Protein AF-A0A7T4JUL9-F1 (afdb_monomer)

Foldseek 3Di:
DDDDDDDDDDDDDDDDDDDDDPDDDDDPDDPPVPPPPPPPQQDWDWDDDPNDIDIDGGDQQAAEAEDQPDVLVVCVVVVNLVSHQAYEADNDCVNQVVPVVSVVSNVPRHYQYHDADPVRHTDDDPQCSPPNNPSVVVVDDDPRVVVCQVVPDPDPVSVQVVCVVVVDPPRDDDDDVVVLVVCVVVHDDPVPRD

Solvent-accessible surface area (backbone atoms only — not comparable to full-atom values): 12894 Å² total; per-residue (Å²): 132,90,84,89,86,84,89,82,87,81,91,84,84,86,78,83,81,78,82,82,79,82,73,85,78,85,78,89,82,75,88,70,76,76,60,75,75,73,74,63,65,73,63,48,52,72,48,78,57,96,91,38,82,45,75,40,86,27,67,80,74,75,37,72,44,65,69,76,74,75,54,61,66,52,33,50,76,70,68,51,51,82,46,41,54,31,32,38,48,70,74,61,67,78,86,28,71,93,36,62,70,58,43,56,55,57,67,70,33,50,68,68,39,65,48,52,48,101,87,64,51,72,55,78,58,72,54,43,72,74,58,34,86,57,25,74,67,65,74,48,61,70,70,62,44,71,75,35,64,70,82,73,46,88,45,72,66,50,45,44,50,53,43,44,74,75,66,50,74,92,74,77,88,79,90,57,69,71,56,48,52,48,37,72,72,72,57,58,62,92,94,54,80,124

pLDDT: mean 77.8, std 17.38, range [36.03, 97.25]

Structure (mmCIF, N/CA/C/O backbone):
data_AF-A0A7T4JUL9-F1
#
_entry.id   AF-A0A7T4JUL9-F1
#
loop_
_atom_site.group_PDB
_atom_site.id
_atom_site.type_symbol
_atom_site.label_atom_id
_atom_site.label_alt_id
_atom_site.label_comp_id
_atom_site.label_asym_id
_atom_site.label_entity_id
_atom_site.label_seq_id
_atom_site.pdbx_PDB_ins_code
_atom_site.Cartn_x
_atom_site.Cartn_y
_atom_site.Cartn_z
_atom_site.occupancy
_atom_site.B_iso_or_equiv
_atom_site.auth_seq_id
_atom_site.auth_comp_id
_atom_site.auth_asym_id
_atom_site.auth_atom_id
_atom_site.pdbx_PDB_model_num
ATOM 1 N N . MET A 1 1 ? -35.348 68.253 91.201 1.00 38.12 1 MET A N 1
ATOM 2 C CA . MET A 1 1 ? -35.828 69.421 90.426 1.00 38.12 1 MET A CA 1
ATOM 3 C C . MET A 1 1 ? -35.661 69.112 88.939 1.00 38.12 1 MET A C 1
ATOM 5 O O . MET A 1 1 ? -34.571 68.694 88.606 1.00 38.12 1 MET A O 1
ATOM 9 N N . LYS A 1 2 ? -36.728 69.275 88.124 1.00 36.03 2 LYS A N 1
ATOM 10 C CA . LYS A 1 2 ? -36.783 69.694 86.688 1.00 36.03 2 LYS A CA 1
ATOM 11 C C . LYS A 1 2 ? -35.671 69.153 85.742 1.00 36.03 2 LYS A C 1
ATOM 13 O O . LYS A 1 2 ? -34.515 69.415 86.001 1.00 36.03 2 LYS A O 1
ATOM 18 N N . LYS A 1 3 ? -35.879 68.540 84.568 1.00 41.97 3 LYS A N 1
ATOM 19 C CA . LYS A 1 3 ? -36.971 68.486 83.575 1.00 41.97 3 LYS A CA 1
ATOM 20 C C . LYS A 1 3 ? -36.628 67.397 82.521 1.00 41.97 3 LYS A C 1
ATOM 22 O O . LYS A 1 3 ? -35.473 67.032 82.355 1.00 41.97 3 LYS A O 1
ATOM 27 N N . VAL A 1 4 ? -37.673 66.955 81.822 1.00 53.12 4 VAL A N 1
ATOM 28 C CA . VAL A 1 4 ? -37.793 66.060 80.645 1.00 53.12 4 VAL A CA 1
ATOM 29 C C . VAL A 1 4 ? -37.039 66.565 79.395 1.00 53.12 4 VAL A C 1
ATOM 31 O O . VAL A 1 4 ? -36.935 67.776 79.274 1.00 53.12 4 VAL A O 1
ATOM 34 N N . PHE A 1 5 ? -36.599 65.672 78.480 1.00 49.19 5 PHE A N 1
ATOM 35 C CA . PHE A 1 5 ? -36.618 65.745 76.980 1.00 49.19 5 PHE A CA 1
ATOM 36 C C . PHE A 1 5 ? -35.822 64.533 76.411 1.00 49.19 5 PHE A C 1
ATOM 38 O O . PHE A 1 5 ? -34.627 64.430 76.637 1.00 49.19 5 PHE A O 1
ATOM 45 N N . SER A 1 6 ? -36.441 63.428 75.972 1.00 42.09 6 SER A N 1
ATOM 46 C CA . SER A 1 6 ? -37.052 63.094 74.662 1.00 42.09 6 SER A CA 1
ATOM 47 C C . SER A 1 6 ? -36.097 62.883 73.463 1.00 42.09 6 SER A C 1
ATOM 49 O O . S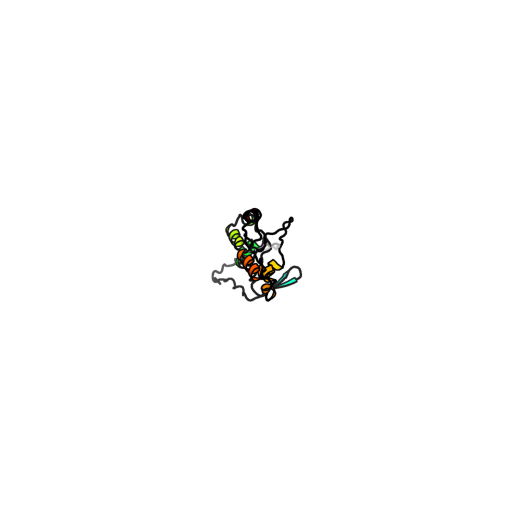ER A 1 6 ? -35.651 63.841 72.848 1.00 42.09 6 SER A O 1
ATOM 51 N N . ARG A 1 7 ? -35.936 61.593 73.108 1.00 48.53 7 ARG A N 1
ATOM 52 C CA . ARG A 1 7 ? -36.011 60.920 71.781 1.00 48.53 7 ARG A CA 1
ATOM 53 C C . ARG A 1 7 ? -35.298 61.543 70.558 1.00 48.53 7 ARG A C 1
ATOM 55 O O . ARG A 1 7 ? -35.790 62.525 70.013 1.00 48.53 7 ARG A O 1
ATOM 62 N N . SER A 1 8 ? -34.353 60.800 69.963 1.00 43.25 8 SER A N 1
ATOM 63 C CA . SER A 1 8 ? -34.520 60.033 68.693 1.00 43.25 8 SER A CA 1
ATOM 64 C C . SER A 1 8 ? -33.209 59.861 67.905 1.00 43.25 8 SER A C 1
ATOM 66 O O . SER A 1 8 ? -32.504 60.842 67.723 1.00 43.25 8 SER A O 1
ATOM 68 N N . LEU A 1 9 ? -33.031 58.650 67.337 1.00 47.41 9 LEU A N 1
ATOM 69 C CA . LEU A 1 9 ? -32.270 58.283 66.115 1.00 47.41 9 LEU A CA 1
ATOM 70 C C . LEU A 1 9 ? -30.739 58.544 66.099 1.00 47.41 9 LEU A C 1
ATOM 72 O O . LEU A 1 9 ? -30.274 59.555 66.585 1.00 47.41 9 LEU A O 1
ATOM 76 N N . ALA A 1 10 ? -29.862 57.722 65.515 1.00 45.25 10 ALA A N 1
ATOM 77 C CA . ALA A 1 10 ? -29.998 56.544 64.665 1.00 45.25 10 ALA A CA 1
ATOM 78 C C . ALA A 1 10 ? -28.693 55.710 64.681 1.00 45.25 10 ALA A C 1
ATOM 80 O O . ALA A 1 10 ? -27.619 56.206 65.006 1.00 45.25 10 ALA A O 1
ATOM 81 N N . LEU A 1 11 ? -28.862 54.444 64.291 1.00 47.00 11 LEU A N 1
ATOM 82 C CA . LEU A 1 11 ? -27.909 53.384 63.934 1.00 47.00 11 LEU A CA 1
ATOM 83 C C . LEU A 1 11 ? -26.628 53.808 63.184 1.00 47.00 11 LEU A C 1
ATOM 85 O O . LEU A 1 11 ? -26.710 54.563 62.222 1.00 47.00 11 LEU A O 1
ATOM 89 N N . ALA A 1 12 ? -25.512 53.128 63.486 1.00 49.56 12 ALA A N 1
ATOM 90 C CA . ALA A 1 12 ? -24.852 52.172 62.572 1.00 49.56 12 ALA A CA 1
ATOM 91 C C . ALA A 1 12 ? -23.633 51.524 63.268 1.00 49.56 12 ALA A C 1
ATOM 93 O O . ALA A 1 12 ? -22.601 52.162 63.454 1.00 49.56 12 ALA A O 1
ATOM 94 N N . ILE A 1 13 ? -23.757 50.252 63.669 1.00 56.88 13 ILE A N 1
ATOM 95 C CA . ILE A 1 13 ? -22.641 49.437 64.176 1.00 56.88 13 ILE A CA 1
ATOM 96 C C . ILE A 1 13 ? -21.951 48.770 62.985 1.00 56.88 13 ILE A C 1
ATOM 98 O O . ILE A 1 13 ? -22.581 48.108 62.163 1.00 56.88 13 ILE A O 1
ATOM 102 N N . MET A 1 14 ? -20.643 48.980 62.921 1.00 51.09 14 MET A N 1
ATOM 103 C CA . MET A 1 14 ? -19.697 48.475 61.936 1.00 51.09 14 MET A CA 1
ATOM 104 C C . MET A 1 14 ? -19.575 46.947 62.058 1.00 51.09 14 MET A C 1
ATOM 106 O O . MET A 1 14 ? -19.045 46.445 63.048 1.00 51.09 14 MET A O 1
ATOM 110 N N . ALA A 1 15 ? -20.074 46.199 61.072 1.00 53.22 15 ALA A N 1
ATOM 111 C CA . ALA A 1 15 ? -19.868 44.755 60.977 1.00 53.22 15 ALA A CA 1
ATOM 112 C C . ALA A 1 15 ? -18.714 44.470 60.005 1.00 53.22 15 ALA A C 1
ATOM 114 O O . ALA A 1 15 ? -18.852 44.613 58.791 1.00 53.22 15 ALA A O 1
ATOM 115 N N . ALA A 1 16 ? -17.565 44.085 60.561 1.00 53.75 16 ALA A N 1
ATOM 116 C CA . ALA A 1 16 ? -16.434 43.551 59.817 1.00 53.75 16 ALA A CA 1
ATOM 117 C C . ALA A 1 16 ? -16.794 42.157 59.277 1.00 53.75 16 ALA A C 1
ATOM 119 O O . ALA A 1 16 ? -16.873 41.182 60.027 1.00 53.75 16 ALA A O 1
ATOM 120 N N . VAL A 1 17 ? -17.035 42.068 57.969 1.00 58.41 17 VAL A N 1
ATOM 121 C CA . VAL A 1 17 ? -17.226 40.796 57.266 1.00 58.41 17 VAL A CA 1
ATOM 122 C C . VAL A 1 17 ? -15.845 40.184 57.037 1.00 58.41 17 VAL A C 1
ATOM 124 O O . VAL A 1 17 ? -15.075 40.648 56.200 1.00 58.41 17 VAL A O 1
ATOM 127 N N . ASN A 1 18 ? -15.520 39.160 57.826 1.00 59.03 18 ASN A N 1
ATOM 128 C CA . ASN A 1 18 ? -14.341 38.328 57.621 1.00 59.03 18 ASN A CA 1
ATOM 129 C C . ASN A 1 18 ? -14.584 37.411 56.415 1.00 59.03 18 ASN A C 1
ATOM 131 O O . ASN A 1 18 ? -15.477 36.561 56.424 1.00 59.03 18 ASN A O 1
ATOM 135 N N . MET A 1 19 ? -13.780 37.618 55.375 1.00 58.78 19 MET A N 1
ATOM 136 C CA . MET A 1 19 ? -13.709 36.796 54.174 1.00 58.78 19 MET A CA 1
ATOM 137 C C . MET A 1 19 ? -13.141 35.420 54.557 1.00 58.78 19 MET A C 1
ATOM 139 O O . MET A 1 19 ? -11.961 35.304 54.883 1.00 58.78 19 MET A O 1
ATOM 143 N N . ASN A 1 20 ? -13.974 34.378 54.557 1.00 56.78 20 ASN A N 1
ATOM 144 C CA . ASN A 1 20 ? -13.501 33.008 54.744 1.00 56.78 20 ASN A CA 1
ATOM 145 C C . ASN A 1 20 ? -12.886 32.514 53.432 1.00 56.78 20 ASN A C 1
ATOM 147 O O . ASN A 1 20 ? -13.581 32.235 52.457 1.00 56.78 20 ASN A O 1
ATOM 151 N N . LEU A 1 21 ? -11.559 32.445 53.431 1.00 48.41 21 LEU A N 1
ATOM 152 C CA . LEU A 1 21 ? -10.734 31.855 52.392 1.00 48.41 21 LEU A CA 1
ATOM 153 C C . LEU A 1 21 ? -10.774 30.325 52.558 1.00 48.41 21 LEU A C 1
ATOM 155 O O . LEU A 1 21 ? -10.023 29.765 53.352 1.00 48.41 21 LEU A O 1
ATOM 159 N N . ALA A 1 22 ? -11.667 29.638 51.843 1.00 63.88 22 ALA A N 1
ATOM 160 C CA . ALA A 1 22 ? -11.609 28.182 51.728 1.00 63.88 22 ALA A CA 1
ATOM 161 C C . ALA A 1 22 ? -10.484 27.813 50.746 1.00 63.88 22 ALA A C 1
ATOM 163 O O . ALA A 1 22 ? -10.686 27.749 49.535 1.00 63.88 22 ALA A O 1
ATOM 164 N N . GLY A 1 23 ? -9.274 27.637 51.280 1.00 46.78 23 GLY A N 1
ATOM 165 C CA . GLY A 1 23 ? -8.160 27.014 50.574 1.00 46.78 23 GLY A CA 1
ATOM 166 C C . GLY A 1 23 ? -8.429 25.522 50.392 1.00 46.78 23 GLY A C 1
ATOM 167 O O . GLY A 1 23 ? -8.711 24.819 51.360 1.00 46.78 23 GLY A O 1
ATOM 168 N N . CYS A 1 24 ? -8.353 25.037 49.153 1.00 57.75 24 CYS A N 1
ATOM 169 C CA . CYS A 1 24 ? -8.317 23.605 48.891 1.00 57.75 24 CYS A CA 1
ATOM 170 C C . CYS A 1 24 ? -6.926 23.097 49.294 1.00 57.75 24 CYS A C 1
ATOM 172 O O . CYS A 1 24 ? -5.911 23.535 48.753 1.00 57.75 24 CYS A O 1
ATOM 174 N N . SER A 1 25 ? -6.913 22.250 50.320 1.00 54.50 25 SER A N 1
ATOM 175 C CA . SER A 1 25 ? -5.741 21.578 50.868 1.00 54.50 25 SER A CA 1
ATOM 176 C C . SER A 1 25 ? -5.200 20.569 49.859 1.00 54.50 25 SER A C 1
ATOM 178 O O . SER A 1 25 ? -5.937 19.710 49.377 1.00 54.50 25 SER A O 1
ATOM 180 N N . SER A 1 26 ? -3.908 20.663 49.558 1.00 51.88 26 SER A N 1
ATOM 181 C CA . SER A 1 26 ? -3.170 19.615 48.862 1.00 51.88 26 SER A CA 1
ATOM 182 C C . SER A 1 26 ? -2.901 18.472 49.840 1.00 51.88 26 SER A C 1
ATOM 184 O O . SER A 1 26 ? -1.950 18.534 50.619 1.00 51.88 26 SER A O 1
ATOM 186 N N . ASP A 1 27 ? -3.728 17.428 49.802 1.00 44.91 27 ASP A N 1
ATOM 187 C CA . ASP A 1 27 ? -3.444 16.169 50.492 1.00 44.91 27 ASP A CA 1
ATOM 188 C C . ASP A 1 27 ? -2.469 15.320 49.666 1.00 44.91 27 ASP A C 1
ATOM 190 O O . ASP A 1 27 ? -2.821 14.580 48.746 1.00 44.91 27 ASP A O 1
ATOM 194 N N . THR A 1 28 ? -1.192 15.441 50.010 1.00 52.09 28 THR A N 1
ATOM 195 C CA . THR A 1 28 ? -0.138 14.495 49.638 1.00 52.09 28 THR A CA 1
ATOM 196 C C . THR A 1 28 ? -0.268 13.234 50.493 1.00 52.09 28 THR A C 1
ATOM 198 O O . THR A 1 28 ? 0.353 13.153 51.547 1.00 52.09 28 THR A O 1
ATOM 201 N N . THR A 1 29 ? -1.072 12.253 50.064 1.00 47.19 29 THR A N 1
ATOM 202 C CA . THR A 1 29 ? -0.833 10.799 50.263 1.00 47.19 29 THR A CA 1
ATOM 203 C C . THR A 1 29 ? -1.929 9.950 49.608 1.00 47.19 29 THR A C 1
ATOM 205 O O . THR A 1 29 ? -2.839 9.441 50.247 1.00 47.19 29 THR A O 1
ATOM 208 N N . ASN A 1 30 ? -1.819 9.770 48.295 1.00 41.12 30 ASN A N 1
ATOM 209 C CA . ASN A 1 30 ? -1.915 8.453 47.669 1.00 41.12 30 ASN A CA 1
ATOM 210 C C . ASN A 1 30 ? -1.518 8.618 46.206 1.00 41.12 30 ASN A C 1
ATOM 212 O O . ASN A 1 30 ? -2.329 8.970 45.353 1.00 41.12 30 ASN A O 1
ATOM 216 N N . SER A 1 31 ? -0.250 8.326 45.919 1.00 47.09 31 SER A N 1
ATOM 217 C CA . SER A 1 31 ? 0.154 7.875 44.593 1.00 47.09 31 SER A CA 1
ATOM 218 C C . SER A 1 31 ? -0.513 6.523 44.346 1.00 47.09 31 SER A C 1
ATOM 220 O O . SER A 1 31 ? 0.121 5.474 44.412 1.00 47.09 31 SER A O 1
ATOM 222 N N . ALA A 1 32 ? -1.817 6.544 44.070 1.00 41.16 32 ALA A N 1
ATOM 223 C CA . ALA A 1 32 ? -2.368 5.589 43.142 1.00 41.16 32 ALA A CA 1
ATOM 224 C C . ALA A 1 32 ? -1.696 5.941 41.821 1.00 41.16 32 ALA A C 1
ATOM 226 O O . ALA A 1 32 ? -2.050 6.914 41.158 1.00 41.16 32 ALA A O 1
ATOM 227 N N . THR A 1 33 ? -0.648 5.192 41.489 1.00 36.12 33 THR A N 1
ATOM 228 C CA . THR A 1 33 ? -0.251 4.996 40.107 1.00 36.12 33 THR A CA 1
ATOM 229 C C . THR A 1 33 ? -1.528 4.598 39.383 1.00 36.12 33 THR A C 1
ATOM 231 O O . THR A 1 33 ? -1.932 3.438 39.406 1.00 36.12 33 THR A O 1
ATOM 234 N N . SER A 1 34 ? -2.206 5.574 38.782 1.00 42.41 34 SER A N 1
ATOM 235 C CA . SER A 1 34 ? -3.085 5.331 37.658 1.00 42.41 34 SER A CA 1
ATOM 236 C C . SER A 1 34 ? -2.155 4.827 36.568 1.00 42.41 34 SER A C 1
ATOM 238 O O . SER A 1 34 ? -1.697 5.572 35.707 1.00 42.41 34 SER A O 1
ATOM 240 N N . SER A 1 35 ? -1.805 3.542 36.672 1.00 47.22 35 SER A N 1
ATOM 241 C CA . SER A 1 35 ? -1.474 2.755 35.504 1.00 47.22 35 SER A CA 1
ATOM 242 C C . SER A 1 35 ? -2.560 3.104 34.497 1.00 47.22 35 SER A C 1
ATOM 244 O O . SER A 1 35 ? -3.735 3.117 34.894 1.00 47.22 35 SER A O 1
ATOM 246 N N . PRO A 1 36 ? -2.221 3.418 33.237 1.00 43.72 36 PRO A N 1
ATOM 247 C CA . PRO A 1 36 ? -3.234 3.391 32.202 1.00 43.72 36 PRO A CA 1
ATOM 248 C C . PRO A 1 36 ? -3.957 2.061 32.404 1.00 43.72 36 PRO A C 1
ATOM 250 O O . PRO A 1 36 ? -3.294 1.019 32.495 1.00 43.72 36 PRO A O 1
ATOM 253 N N . ALA A 1 37 ? -5.271 2.104 32.640 1.00 43.56 37 ALA A N 1
ATOM 254 C CA . ALA A 1 37 ? -6.060 0.889 32.609 1.00 43.56 37 ALA A CA 1
ATOM 255 C C . ALA A 1 37 ? -5.708 0.264 31.264 1.00 43.56 37 ALA A C 1
ATOM 257 O O . ALA A 1 37 ? -5.865 0.929 30.237 1.00 43.56 37 ALA A O 1
ATOM 258 N N . ALA A 1 38 ? -5.087 -0.918 31.292 1.00 45.56 38 ALA A N 1
ATOM 259 C CA . ALA A 1 38 ? -4.770 -1.635 30.075 1.00 45.56 38 ALA A CA 1
ATOM 260 C C . ALA A 1 38 ? -6.081 -1.685 29.299 1.00 45.56 38 ALA A C 1
ATOM 262 O O . ALA A 1 38 ? -7.065 -2.219 29.814 1.00 45.56 38 ALA A O 1
ATOM 263 N N . ALA A 1 39 ? -6.123 -1.004 28.151 1.00 52.44 39 ALA A N 1
ATOM 264 C CA . ALA A 1 39 ? -7.263 -1.090 27.267 1.00 52.44 39 ALA A CA 1
ATOM 265 C C . ALA A 1 39 ? -7.454 -2.583 27.030 1.00 52.44 39 ALA A C 1
ATOM 267 O O . ALA A 1 39 ? -6.535 -3.254 26.555 1.00 52.44 39 ALA A O 1
ATOM 268 N N . ASP A 1 40 ? -8.578 -3.107 27.503 1.00 51.78 40 ASP A N 1
ATOM 269 C CA . ASP A 1 40 ? -8.895 -4.507 27.338 1.00 51.78 40 ASP A CA 1
ATOM 270 C C . ASP A 1 40 ? -8.952 -4.755 25.833 1.00 51.78 40 ASP A C 1
ATOM 272 O O . ASP A 1 40 ? -9.842 -4.262 25.135 1.00 51.78 40 ASP A O 1
ATOM 276 N N . SER A 1 41 ? -7.942 -5.453 25.319 1.00 55.12 41 SER A N 1
ATOM 277 C CA . SER A 1 41 ? -7.754 -5.695 23.890 1.00 55.12 41 SER A CA 1
ATOM 278 C C . SER A 1 41 ? -8.857 -6.576 23.293 1.00 55.12 41 SER A C 1
ATOM 280 O O . SER A 1 41 ? -8.857 -6.827 22.087 1.00 55.12 41 SER A O 1
ATOM 282 N N . SER A 1 42 ? -9.797 -7.029 24.129 1.00 57.66 42 SER A N 1
ATOM 283 C CA . SER A 1 42 ? -10.927 -7.880 23.775 1.00 57.66 42 SER A CA 1
ATOM 284 C C . SER A 1 42 ? -12.266 -7.147 23.634 1.00 57.66 42 SER A C 1
ATOM 286 O O . SER A 1 42 ? -13.210 -7.723 23.090 1.00 57.66 42 SER A O 1
ATOM 288 N N . HIS A 1 43 ? -12.379 -5.885 24.060 1.00 70.00 43 HIS A N 1
ATOM 289 C CA . HIS A 1 43 ? -13.643 -5.158 23.959 1.00 70.00 43 HIS A CA 1
ATOM 290 C C . HIS A 1 43 ? -13.779 -4.473 22.597 1.00 70.00 43 HIS A C 1
ATOM 292 O O . HIS A 1 43 ? -13.215 -3.408 22.349 1.00 70.00 43 HIS A O 1
ATOM 298 N N . GLY A 1 44 ? -14.553 -5.100 21.707 1.00 84.31 44 GLY A N 1
ATOM 299 C CA . GLY A 1 44 ? -15.024 -4.447 20.492 1.00 84.31 44 GLY A CA 1
ATOM 300 C C . GLY A 1 44 ? -15.821 -3.178 20.790 1.00 84.31 44 GLY A C 1
ATOM 301 O O . GLY A 1 44 ? -16.397 -3.021 21.869 1.00 84.31 44 GLY A O 1
ATOM 302 N N . PHE A 1 45 ? -15.843 -2.257 19.832 1.00 92.00 45 PHE A N 1
ATOM 303 C CA . PHE A 1 45 ? -16.552 -0.988 19.956 1.00 92.00 45 PHE A CA 1
ATOM 304 C C . PHE A 1 45 ? -17.444 -0.751 18.743 1.00 92.00 45 PHE A C 1
ATOM 306 O O . PHE A 1 45 ? -17.149 -1.194 17.635 1.00 92.00 45 PHE A O 1
ATOM 313 N N . THR A 1 46 ? -18.553 -0.054 18.971 1.00 94.56 46 THR A N 1
ATOM 314 C CA . THR A 1 46 ? -19.496 0.331 17.920 1.00 94.56 46 THR A CA 1
ATOM 315 C C . THR A 1 46 ? -19.600 1.847 17.875 1.00 94.56 46 THR A C 1
ATOM 317 O O . THR A 1 46 ? -19.668 2.495 18.920 1.00 94.56 46 THR A O 1
ATOM 320 N N . PHE A 1 47 ? -19.569 2.415 16.674 1.00 94.44 47 PHE A N 1
ATOM 321 C CA . PHE A 1 47 ? -19.652 3.854 16.444 1.00 94.44 47 PHE A CA 1
ATOM 322 C C . PHE A 1 47 ? -20.404 4.158 15.149 1.00 94.44 47 PHE A C 1
ATOM 324 O O . PHE A 1 47 ? -20.517 3.312 14.267 1.00 94.44 47 PHE A O 1
ATOM 331 N N . GLU A 1 48 ? -20.911 5.380 15.032 1.00 97.25 48 GLU A N 1
ATOM 332 C CA . GLU A 1 48 ? -21.571 5.853 13.818 1.00 97.25 48 GLU A CA 1
ATOM 333 C C . GLU A 1 48 ? -20.558 6.576 12.919 1.00 97.25 48 GLU A C 1
ATOM 335 O O . GLU A 1 48 ? -19.759 7.396 13.382 1.00 97.25 48 GLU A O 1
ATOM 340 N N . ASN A 1 49 ? -20.567 6.244 11.631 1.00 90.62 49 ASN A N 1
ATOM 341 C CA . ASN A 1 49 ? -19.788 6.921 10.609 1.00 90.62 49 ASN A CA 1
ATOM 342 C C . ASN A 1 49 ? -20.622 7.097 9.337 1.00 90.62 49 ASN A C 1
ATOM 344 O O . ASN A 1 49 ? -20.970 6.124 8.668 1.00 90.62 49 ASN A O 1
ATOM 348 N N . CYS A 1 50 ? -20.902 8.349 8.974 1.00 95.44 50 CYS A N 1
ATOM 349 C CA . CYS A 1 50 ? -21.612 8.709 7.742 1.00 95.44 50 CYS A CA 1
ATOM 350 C C . CYS A 1 50 ? -23.022 8.088 7.616 1.00 95.44 50 CYS A C 1
ATOM 352 O O . CYS A 1 50 ? -23.459 7.739 6.523 1.00 95.44 50 CYS A O 1
ATOM 354 N N . GLY A 1 51 ? -23.738 7.955 8.727 1.00 96.25 51 GLY A N 1
ATOM 355 C CA . GLY A 1 51 ? -25.059 7.341 8.846 1.00 96.25 51 GLY A CA 1
ATOM 356 C C . GLY A 1 5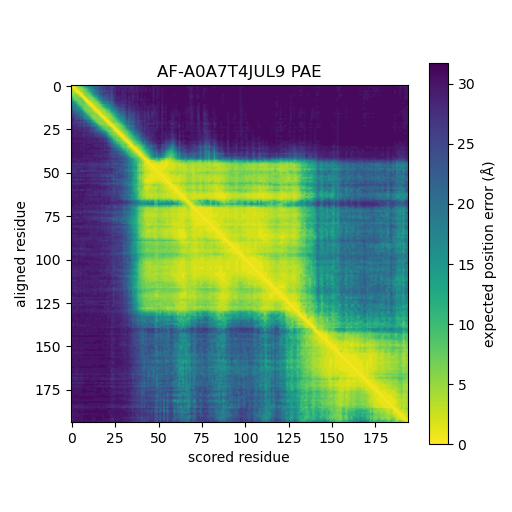1 ? -25.036 5.821 9.020 1.00 96.25 51 GLY A C 1
ATOM 357 O O . GLY A 1 51 ? -26.102 5.214 9.108 1.00 96.25 51 GLY A O 1
ATOM 358 N N . HIS A 1 52 ? -23.854 5.202 9.067 1.00 95.19 52 HIS A N 1
ATOM 359 C CA . HIS A 1 52 ? -23.697 3.760 9.217 1.00 95.19 52 HIS A CA 1
ATOM 360 C C . HIS A 1 52 ? -23.178 3.407 10.604 1.00 95.19 52 HIS A C 1
ATOM 362 O O . HIS A 1 52 ? -22.216 3.998 11.088 1.00 95.19 52 HIS A O 1
ATOM 368 N N . GLU A 1 53 ? -23.795 2.407 11.226 1.00 96.75 53 GLU A N 1
ATOM 369 C CA . GLU A 1 53 ? -23.265 1.796 12.438 1.00 96.75 53 GLU A CA 1
ATOM 370 C C . GLU A 1 53 ? -22.128 0.839 12.061 1.00 96.75 53 GLU A C 1
ATOM 372 O O . GLU A 1 53 ? -22.314 -0.093 11.277 1.00 96.75 53 GLU A O 1
ATOM 377 N N . ILE A 1 54 ? -20.936 1.110 12.587 1.00 95.25 54 ILE A N 1
ATOM 378 C CA . ILE A 1 54 ? -19.721 0.336 12.360 1.00 95.25 54 ILE A CA 1
ATOM 379 C C . ILE A 1 54 ? -19.331 -0.329 13.674 1.00 95.25 54 ILE A C 1
ATOM 381 O O . ILE A 1 54 ? -19.082 0.354 14.668 1.00 95.25 54 ILE A O 1
ATOM 385 N N . THR A 1 55 ? -19.223 -1.654 13.658 1.00 93.94 55 THR A N 1
ATOM 386 C CA . THR A 1 55 ? -18.704 -2.446 14.776 1.00 93.94 55 THR A CA 1
ATOM 387 C C . THR A 1 55 ? -17.311 -2.953 14.436 1.00 93.94 55 THR A C 1
ATOM 389 O O . THR A 1 55 ? -17.072 -3.483 13.352 1.00 93.94 55 THR A O 1
ATOM 392 N N . VAL A 1 56 ? -16.386 -2.781 15.373 1.00 90.94 56 VAL A N 1
ATOM 393 C CA . VAL A 1 56 ? -15.024 -3.301 15.294 1.00 90.94 56 VAL A CA 1
ATOM 394 C C . VAL A 1 56 ? -14.840 -4.293 16.430 1.00 90.94 56 VAL A C 1
ATOM 396 O O . VAL A 1 56 ? -14.918 -3.917 17.599 1.00 90.94 56 VAL A O 1
ATOM 399 N N . ASP A 1 57 ? -14.584 -5.551 16.081 1.00 88.81 57 ASP A N 1
ATOM 400 C CA . ASP A 1 57 ? -14.359 -6.625 17.043 1.00 88.81 57 ASP A CA 1
ATOM 401 C C . ASP A 1 57 ? -12.901 -6.593 17.534 1.00 88.81 57 ASP A C 1
ATOM 403 O O . ASP A 1 57 ? -11.979 -7.048 16.856 1.00 88.81 57 ASP A O 1
ATOM 407 N N . GLY A 1 58 ? -12.686 -6.018 18.719 1.00 87.19 58 GLY A N 1
ATOM 408 C CA . GLY A 1 58 ? -11.371 -5.873 19.349 1.00 87.19 58 GLY A CA 1
ATOM 409 C C . GLY A 1 58 ? -10.467 -4.816 18.702 1.00 87.19 58 GLY A C 1
ATOM 410 O O . GLY A 1 58 ? -10.922 -3.882 18.042 1.00 87.19 58 GLY A O 1
ATOM 411 N N . VAL A 1 59 ? -9.155 -4.937 18.926 1.00 85.81 59 VAL A N 1
ATOM 412 C CA . VAL A 1 59 ? -8.154 -3.989 18.401 1.00 85.81 59 VAL A CA 1
ATOM 413 C C . VAL A 1 59 ? -7.841 -4.290 16.925 1.00 85.81 59 VAL A C 1
ATOM 415 O O . VAL A 1 59 ? -7.374 -5.394 16.627 1.00 85.81 59 VAL A O 1
ATOM 418 N N . PRO A 1 60 ? -8.002 -3.329 15.993 1.00 86.12 60 PRO A N 1
ATOM 419 C CA . PRO A 1 60 ? -7.674 -3.523 14.580 1.00 86.12 60 PRO A CA 1
ATOM 420 C C . PRO A 1 60 ? -6.220 -3.961 14.359 1.00 86.12 60 PRO A C 1
ATOM 422 O O . PRO A 1 60 ? -5.301 -3.311 14.838 1.00 86.12 60 PRO A O 1
ATOM 425 N N . GLN A 1 61 ? -6.012 -5.036 13.591 1.00 81.94 61 GLN A N 1
ATOM 426 C CA . GLN A 1 61 ? -4.670 -5.569 13.279 1.00 81.94 61 GLN A CA 1
ATOM 427 C C . GLN A 1 61 ? -4.220 -5.305 11.829 1.00 81.94 61 GLN A C 1
ATOM 429 O O . GLN A 1 61 ? -3.068 -5.535 11.477 1.00 81.94 61 GLN A O 1
ATOM 434 N N . LYS A 1 62 ? -5.139 -4.876 10.952 1.00 85.31 62 LYS A N 1
ATOM 435 C CA . LYS A 1 62 ? -4.888 -4.653 9.517 1.00 85.31 62 LYS A CA 1
ATOM 436 C C . LYS A 1 62 ? -5.388 -3.279 9.087 1.00 85.31 62 LYS A C 1
ATOM 438 O O . LYS A 1 62 ? -6.339 -3.163 8.318 1.00 85.31 62 LYS A O 1
ATOM 443 N N . VAL A 1 63 ? -4.780 -2.230 9.630 1.00 90.38 63 VAL A N 1
ATOM 444 C CA . VAL A 1 63 ? -5.167 -0.852 9.312 1.00 90.38 63 VAL A CA 1
ATOM 445 C C . VAL A 1 63 ? -4.520 -0.423 7.994 1.00 90.38 63 VAL A C 1
ATOM 447 O O . VAL A 1 63 ? -3.298 -0.486 7.852 1.00 90.38 63 VAL A O 1
ATOM 450 N N . LEU A 1 64 ? -5.345 0.026 7.044 1.00 90.31 64 LEU A N 1
ATOM 451 C CA . LEU A 1 64 ? -4.901 0.676 5.812 1.00 90.31 64 LEU A CA 1
ATOM 452 C C . LEU A 1 64 ? -4.988 2.195 5.973 1.00 90.31 64 LEU A C 1
ATOM 454 O O . LEU A 1 64 ? -6.064 2.762 6.166 1.00 90.31 64 LEU A O 1
ATOM 458 N N . LEU A 1 65 ? -3.848 2.859 5.843 1.00 91.00 65 LEU A N 1
ATOM 459 C CA . LEU A 1 65 ? -3.753 4.307 5.894 1.00 91.00 65 LEU A CA 1
ATOM 460 C C . LEU A 1 65 ? -3.909 4.913 4.490 1.00 91.00 65 LEU A C 1
ATOM 462 O O . LEU A 1 65 ? -2.972 4.898 3.696 1.00 91.00 65 LEU A O 1
ATOM 466 N N . VAL A 1 66 ? -5.085 5.479 4.202 1.00 88.19 66 VAL A N 1
ATOM 467 C CA . VAL A 1 66 ? -5.405 6.117 2.904 1.00 88.19 66 VAL A CA 1
ATOM 468 C C . VAL A 1 66 ? -5.301 7.650 2.963 1.00 88.19 66 VAL A C 1
ATOM 470 O O . VAL A 1 66 ? -5.049 8.314 1.958 1.00 88.19 66 VAL A O 1
ATOM 473 N N . ASN A 1 67 ? -5.486 8.243 4.148 1.00 78.94 67 ASN A N 1
ATOM 474 C CA . ASN A 1 67 ? -5.450 9.694 4.311 1.00 78.94 67 ASN A CA 1
ATOM 475 C C . ASN A 1 67 ? -4.018 10.197 4.555 1.00 78.94 67 ASN A C 1
ATOM 477 O O . ASN A 1 67 ? -3.399 9.888 5.574 1.00 78.94 67 ASN A O 1
ATOM 481 N N . ARG A 1 68 ? -3.525 11.017 3.622 1.00 69.69 68 ARG A N 1
ATOM 482 C CA . ARG A 1 68 ? -2.150 11.533 3.599 1.00 69.69 68 ARG A CA 1
ATOM 483 C C . ARG A 1 68 ? -1.878 12.621 4.640 1.00 69.69 68 ARG A C 1
ATOM 485 O O . ARG A 1 68 ? -0.737 12.773 5.065 1.00 69.69 68 ARG A O 1
ATOM 492 N N . ILE A 1 69 ? -2.899 13.379 5.055 1.00 68.81 69 I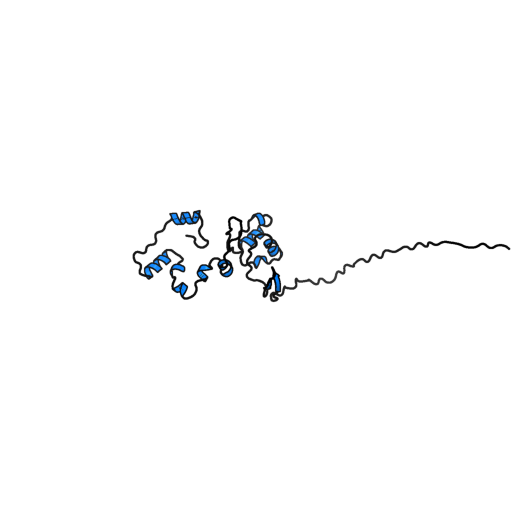LE A N 1
ATOM 493 C CA . ILE A 1 69 ? -2.719 14.588 5.872 1.00 68.81 69 ILE A CA 1
ATOM 494 C C . ILE A 1 69 ? -3.580 14.502 7.140 1.00 68.81 69 ILE A C 1
ATOM 496 O O . ILE A 1 69 ? -4.782 14.258 7.086 1.00 68.81 69 ILE A O 1
ATOM 500 N N . GLY A 1 70 ? -2.952 14.713 8.300 1.00 76.00 70 GLY A N 1
ATOM 501 C CA . GLY A 1 70 ? -3.623 14.896 9.594 1.00 76.00 70 GLY A CA 1
ATOM 502 C C . GLY A 1 70 ? -3.650 13.671 10.509 1.00 76.00 70 GLY A C 1
ATOM 503 O O . GLY A 1 70 ? -3.419 13.823 11.703 1.00 76.00 70 GLY A O 1
ATOM 504 N N . VAL A 1 71 ? -3.856 12.457 9.986 1.00 87.94 71 VAL A N 1
ATOM 505 C CA . VAL A 1 71 ? -4.012 11.270 10.855 1.00 87.94 71 VAL A CA 1
ATOM 506 C C . VAL A 1 71 ? -2.675 10.680 11.325 1.00 87.94 71 VAL A C 1
ATOM 508 O O . VAL A 1 71 ? -2.593 10.138 12.424 1.00 87.94 71 VAL A O 1
ATOM 511 N N . VAL A 1 72 ? -1.602 10.822 10.537 1.00 90.50 72 VAL A N 1
ATOM 512 C CA . VAL A 1 72 ? -0.277 10.266 10.875 1.00 90.50 72 VAL A CA 1
ATOM 513 C C . VAL A 1 72 ? 0.290 10.845 12.179 1.00 90.50 72 VAL A C 1
ATOM 515 O O . VAL A 1 72 ? 0.678 10.053 13.039 1.00 90.50 72 VAL A O 1
ATOM 518 N N . PRO A 1 73 ? 0.308 12.178 12.398 1.00 88.25 73 PRO A N 1
ATOM 519 C CA . PRO A 1 73 ? 0.741 12.736 13.679 1.00 88.25 73 PRO A CA 1
ATOM 520 C C . PRO A 1 73 ? -0.101 12.245 14.861 1.00 88.25 73 PRO A C 1
ATOM 522 O O . PRO A 1 73 ? 0.445 11.999 15.933 1.00 88.25 73 PRO A O 1
ATOM 525 N N . THR A 1 74 ? -1.409 12.052 14.667 1.00 89.69 74 THR A N 1
ATOM 526 C CA . THR A 1 74 ? -2.307 11.523 15.701 1.00 89.69 74 THR A CA 1
ATOM 527 C C . THR A 1 74 ? -1.957 10.083 16.063 1.00 89.69 74 THR A C 1
ATOM 529 O O . THR A 1 74 ? -1.740 9.793 17.235 1.00 89.69 74 THR A O 1
ATOM 532 N N . LEU A 1 75 ? -1.829 9.189 15.076 1.00 91.00 75 LEU A N 1
ATOM 533 C CA . LEU A 1 75 ? -1.445 7.790 15.311 1.00 91.00 75 LEU A CA 1
ATOM 534 C C . LEU A 1 75 ? -0.055 7.682 15.948 1.00 91.00 75 LEU A C 1
ATOM 536 O O . LEU A 1 75 ? 0.173 6.833 16.807 1.00 91.00 75 LEU A O 1
ATOM 540 N N . TYR A 1 76 ? 0.864 8.571 15.565 1.00 90.94 76 TYR A N 1
ATOM 541 C CA . TYR A 1 76 ? 2.186 8.653 16.172 1.00 90.94 76 TYR A CA 1
ATOM 542 C C . TYR A 1 76 ? 2.130 9.077 17.643 1.00 90.94 76 TYR A C 1
ATOM 544 O O . TYR A 1 76 ? 2.746 8.428 18.485 1.00 90.94 76 TYR A O 1
ATOM 552 N N . ALA A 1 77 ? 1.375 10.132 17.961 1.00 90.00 77 ALA A N 1
ATOM 553 C CA . ALA A 1 77 ? 1.213 10.623 19.329 1.00 90.00 77 ALA A CA 1
ATOM 554 C C . ALA A 1 77 ? 0.509 9.604 20.240 1.00 90.00 77 ALA A C 1
ATOM 556 O O . ALA A 1 77 ? 0.827 9.515 21.423 1.00 90.00 77 ALA A O 1
ATOM 557 N N . LEU A 1 78 ? -0.411 8.815 19.680 1.00 91.50 78 LEU A N 1
ATOM 558 C CA . LEU A 1 78 ? -1.088 7.712 20.364 1.00 91.50 78 LEU A CA 1
ATOM 559 C C . LEU A 1 78 ? -0.219 6.449 20.493 1.00 91.50 78 LEU A C 1
ATOM 561 O O . LEU A 1 78 ? -0.605 5.521 21.194 1.00 91.50 78 LEU A O 1
ATOM 565 N N . GLY A 1 79 ? 0.939 6.393 19.826 1.00 91.44 79 GLY A N 1
ATOM 566 C CA . GLY A 1 79 ? 1.849 5.246 19.867 1.00 91.44 79 GLY A CA 1
ATOM 567 C C . GLY A 1 79 ? 1.415 4.037 19.029 1.00 91.44 79 GLY A C 1
ATOM 568 O O . GLY A 1 79 ? 2.086 3.015 19.083 1.00 91.44 79 GLY A O 1
ATOM 569 N N . VAL A 1 80 ? 0.351 4.157 18.231 1.00 91.75 80 VAL A N 1
ATOM 570 C CA . VAL A 1 80 ? -0.262 3.056 17.452 1.00 91.75 80 VAL A CA 1
ATOM 571 C C . VAL A 1 80 ? 0.095 3.089 15.963 1.00 91.75 80 VAL A C 1
ATOM 573 O O . VAL A 1 80 ? -0.434 2.323 15.165 1.00 91.75 80 VAL A O 1
ATOM 576 N N . LEU A 1 81 ? 1.003 3.978 15.542 1.00 91.00 81 LEU A N 1
ATOM 577 C CA . LEU A 1 81 ? 1.453 4.032 14.144 1.00 91.00 81 LEU A CA 1
ATOM 578 C C . LEU A 1 81 ? 2.069 2.699 13.673 1.00 91.00 81 LEU A C 1
ATOM 580 O O . LEU A 1 81 ? 2.009 2.392 12.488 1.00 91.00 81 LEU A O 1
ATOM 584 N N . SER A 1 82 ? 2.636 1.907 14.588 1.00 88.44 82 SER A N 1
ATOM 585 C CA . SER A 1 82 ? 3.172 0.570 14.302 1.00 88.44 82 SER A CA 1
ATOM 586 C C . SER A 1 82 ? 2.111 -0.465 13.927 1.00 88.44 82 SER A C 1
ATOM 588 O O . SER A 1 82 ? 2.459 -1.467 13.313 1.00 88.44 82 SER A O 1
ATOM 590 N N . ASP A 1 83 ? 0.843 -0.227 14.266 1.00 89.38 83 ASP A N 1
ATOM 591 C CA . ASP A 1 83 ? -0.263 -1.151 13.978 1.00 89.38 83 ASP A CA 1
ATOM 592 C C . ASP A 1 83 ? -0.840 -0.927 12.565 1.00 89.38 83 ASP A C 1
ATOM 594 O O . ASP A 1 83 ? -1.731 -1.646 12.101 1.00 89.38 83 ASP A O 1
ATOM 598 N N . VAL A 1 84 ? -0.326 0.081 11.848 1.00 92.06 84 VAL A N 1
ATOM 599 C CA . VAL A 1 84 ? -0.649 0.322 10.443 1.00 92.06 84 VAL A CA 1
ATOM 600 C C . VAL A 1 84 ? 0.028 -0.740 9.588 1.00 92.06 84 VAL A C 1
ATOM 602 O O . VAL A 1 84 ? 1.249 -0.783 9.459 1.00 92.06 84 VAL A O 1
ATOM 605 N N . HIS A 1 85 ? -0.790 -1.585 8.970 1.00 91.06 85 HIS A N 1
ATOM 606 C CA . HIS A 1 85 ? -0.316 -2.688 8.145 1.00 91.06 85 HIS A CA 1
ATOM 607 C C . HIS A 1 85 ? 0.185 -2.206 6.782 1.00 91.06 85 HIS A C 1
ATOM 609 O O . HIS A 1 85 ? 1.209 -2.677 6.294 1.00 91.06 85 HIS A O 1
ATOM 615 N N . MET A 1 86 ? -0.542 -1.268 6.172 1.00 91.44 86 MET A N 1
ATOM 616 C CA . MET A 1 86 ? -0.201 -0.699 4.872 1.00 91.44 86 MET A CA 1
ATOM 617 C C . MET A 1 86 ? -0.593 0.772 4.799 1.00 91.44 86 MET A C 1
ATOM 619 O O . MET A 1 86 ? -1.508 1.234 5.484 1.00 91.44 86 MET A O 1
ATOM 623 N N . ARG A 1 87 ? 0.063 1.497 3.899 1.00 91.81 87 ARG A N 1
ATOM 624 C CA . ARG A 1 87 ? -0.325 2.841 3.472 1.00 91.81 87 ARG A CA 1
ATOM 625 C C . ARG A 1 87 ? -0.647 2.852 1.983 1.00 91.81 87 ARG A C 1
ATOM 627 O O . ARG A 1 87 ? -0.207 1.978 1.242 1.00 91.81 87 ARG A O 1
ATOM 634 N N . ALA A 1 88 ? -1.399 3.854 1.552 1.00 90.56 88 ALA A N 1
ATOM 635 C CA . ALA A 1 88 ? -1.619 4.139 0.146 1.00 90.56 88 ALA A CA 1
ATOM 636 C C . ALA A 1 88 ? -1.461 5.640 -0.117 1.00 90.56 88 ALA A C 1
ATOM 638 O O . ALA A 1 88 ? -1.988 6.485 0.607 1.00 90.56 88 ALA A O 1
ATOM 639 N N . GLY A 1 89 ? -0.724 5.958 -1.172 1.00 88.25 89 GLY A N 1
ATOM 640 C CA . GLY A 1 89 ? -0.417 7.305 -1.621 1.00 88.25 89 GLY A CA 1
ATOM 641 C C . GLY A 1 89 ? 0.975 7.785 -1.229 1.00 88.25 89 GLY A C 1
ATOM 642 O O . GLY A 1 89 ? 1.697 7.173 -0.438 1.00 88.25 89 GLY A O 1
ATOM 643 N N . ALA A 1 90 ? 1.338 8.928 -1.807 1.00 85.75 90 ALA A N 1
ATOM 644 C CA . ALA A 1 90 ? 2.581 9.621 -1.506 1.00 85.75 90 ALA A CA 1
ATOM 645 C C . ALA A 1 90 ? 2.488 10.384 -0.173 1.00 85.75 90 ALA A C 1
ATOM 647 O O . ALA A 1 90 ? 1.573 11.183 0.040 1.00 85.75 90 ALA A O 1
ATOM 648 N N . PHE A 1 91 ? 3.471 10.170 0.700 1.00 88.19 91 PHE A N 1
ATOM 649 C CA . PHE A 1 91 ? 3.653 10.895 1.959 1.00 88.19 91 PHE A CA 1
ATOM 650 C C . PHE A 1 91 ? 4.874 11.802 1.817 1.00 88.19 91 PHE A C 1
ATOM 652 O O . PHE A 1 91 ? 5.996 11.421 2.151 1.00 88.19 91 PHE A O 1
ATOM 659 N N . ALA A 1 92 ? 4.644 12.981 1.241 1.00 86.81 92 ALA A N 1
ATOM 660 C CA . ALA A 1 92 ? 5.705 13.885 0.818 1.00 86.81 92 ALA A CA 1
ATOM 661 C C . ALA A 1 92 ? 6.593 14.321 2.010 1.00 86.81 92 ALA A C 1
ATOM 663 O O . ALA A 1 92 ? 6.062 14.574 3.100 1.00 86.81 92 ALA A O 1
ATOM 664 N N . PRO A 1 93 ? 7.932 14.389 1.855 1.00 87.75 93 PRO A N 1
ATOM 665 C CA . PRO A 1 93 ? 8.854 14.716 2.947 1.00 87.75 93 PRO A CA 1
ATOM 666 C C . PRO A 1 93 ? 8.556 16.045 3.648 1.00 87.75 93 PRO A C 1
ATOM 668 O O . PRO A 1 93 ? 8.819 16.182 4.841 1.00 87.75 93 PRO A O 1
ATOM 671 N N . GLU A 1 94 ? 7.971 17.007 2.934 1.00 88.38 94 GLU A N 1
ATOM 672 C CA . GLU A 1 94 ? 7.635 18.341 3.431 1.00 88.38 94 GLU A CA 1
ATOM 673 C C . GLU A 1 94 ? 6.652 18.277 4.606 1.00 88.38 94 GLU A C 1
ATOM 675 O O . GLU A 1 94 ? 6.749 19.079 5.534 1.00 88.38 94 GLU A O 1
ATOM 680 N N . TYR A 1 95 ? 5.762 17.278 4.632 1.00 85.75 95 TYR A N 1
ATOM 681 C CA . TYR A 1 95 ? 4.841 17.054 5.753 1.00 85.75 95 TYR A CA 1
ATOM 682 C C . TYR A 1 95 ? 5.548 16.613 7.040 1.00 85.75 95 TYR A C 1
ATOM 684 O O . TYR A 1 95 ? 4.969 16.691 8.122 1.00 85.75 95 TYR A O 1
ATOM 692 N N . PHE A 1 96 ? 6.804 16.181 6.933 1.00 89.19 96 PHE A N 1
ATOM 693 C CA . PHE A 1 96 ? 7.605 15.642 8.027 1.00 89.19 96 PHE A CA 1
ATOM 694 C C . PHE A 1 96 ? 8.901 16.425 8.248 1.00 89.19 96 PHE A C 1
ATOM 696 O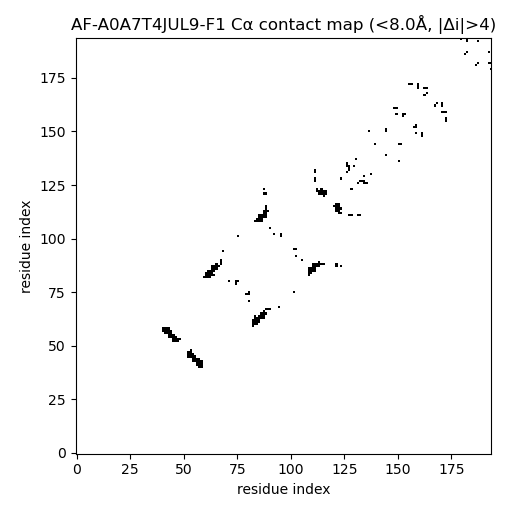 O . PHE A 1 96 ? 9.781 15.952 8.966 1.00 89.19 96 PHE A O 1
ATOM 703 N N . ALA A 1 97 ? 9.032 17.623 7.668 1.00 89.25 97 ALA A N 1
ATOM 704 C CA . ALA A 1 97 ? 10.250 18.431 7.756 1.00 89.25 97 ALA A CA 1
ATOM 705 C C . ALA A 1 97 ? 10.678 18.714 9.210 1.00 89.25 97 ALA A C 1
ATOM 707 O O . ALA A 1 97 ? 11.866 18.751 9.520 1.00 89.25 97 ALA A O 1
ATOM 708 N N . SER A 1 98 ? 9.713 18.856 10.123 1.00 88.62 98 SER A N 1
ATOM 709 C CA . SER A 1 98 ? 9.947 19.047 11.560 1.00 88.62 98 SER A CA 1
ATOM 710 C C . SER A 1 98 ? 10.158 17.742 12.340 1.00 88.62 98 SER A C 1
ATOM 712 O O . SER A 1 98 ? 10.374 17.777 13.550 1.00 88.62 98 SER A O 1
ATOM 714 N N . SER A 1 99 ? 10.051 16.574 11.701 1.00 89.19 99 SER A N 1
ATOM 715 C CA . SER A 1 99 ? 10.131 15.258 12.348 1.00 89.19 99 SER A CA 1
ATOM 716 C C . SER A 1 99 ? 10.662 14.166 11.399 1.00 89.19 99 SER A C 1
ATOM 718 O O . SER A 1 99 ? 9.907 13.283 10.983 1.00 89.19 99 SER A O 1
ATOM 720 N N . PRO A 1 100 ? 11.977 14.149 11.099 1.00 90.56 100 PRO A N 1
ATOM 721 C CA . PRO A 1 100 ? 12.588 13.141 10.222 1.00 90.56 100 PRO A CA 1
ATOM 722 C C . PRO A 1 100 ? 12.410 11.695 10.712 1.00 90.56 100 PRO A C 1
ATOM 724 O O . PRO A 1 100 ? 12.266 10.773 9.914 1.00 90.56 100 PRO A O 1
ATOM 727 N N . GLU A 1 101 ? 12.377 11.485 12.029 1.00 90.62 101 GLU A N 1
ATOM 728 C CA . GLU A 1 101 ? 12.136 10.164 12.626 1.00 90.62 101 GLU A CA 1
ATOM 729 C C . GLU A 1 101 ? 10.717 9.646 12.349 1.00 90.62 101 GLU A C 1
ATOM 731 O O . GLU A 1 101 ? 10.519 8.449 12.137 1.00 90.62 101 GLU A O 1
ATOM 736 N N . LEU A 1 102 ? 9.724 10.541 12.280 1.00 91.50 102 LEU A N 1
ATOM 737 C CA . LEU A 1 102 ? 8.365 10.171 11.886 1.00 91.50 102 LEU A CA 1
ATOM 738 C C . LEU A 1 102 ? 8.325 9.751 10.413 1.00 91.50 102 LEU A C 1
ATOM 740 O O . LEU A 1 102 ? 7.704 8.741 10.092 1.00 91.50 102 LEU A O 1
ATOM 744 N N . LYS A 1 103 ? 9.047 10.462 9.536 1.00 92.31 103 LYS A N 1
ATOM 745 C CA . LYS A 1 103 ? 9.161 10.094 8.118 1.00 92.31 103 LYS A CA 1
ATOM 746 C C . LYS A 1 103 ? 9.722 8.686 7.943 1.00 92.31 103 LYS A C 1
ATOM 748 O O . LYS A 1 103 ? 9.111 7.888 7.245 1.00 92.31 103 LYS A O 1
ATOM 753 N N . LYS A 1 104 ? 10.815 8.350 8.638 1.00 93.12 104 LYS A N 1
ATOM 754 C CA . LYS A 1 104 ? 11.401 6.997 8.596 1.00 93.12 104 LYS A CA 1
ATOM 755 C C . LYS A 1 104 ? 10.393 5.916 8.991 1.00 93.12 104 LYS A C 1
ATOM 757 O O . LYS A 1 104 ? 10.329 4.877 8.344 1.00 93.12 104 LYS A O 1
ATOM 762 N N . LYS A 1 105 ? 9.590 6.163 10.032 1.00 92.94 105 LYS A N 1
ATOM 763 C CA . LYS A 1 105 ? 8.534 5.228 10.450 1.00 92.94 105 LYS A CA 1
ATOM 764 C C . LYS A 1 105 ? 7.460 5.077 9.377 1.00 92.94 105 LYS A C 1
ATOM 766 O O . LYS A 1 105 ? 7.103 3.954 9.049 1.00 92.94 105 LYS A O 1
ATOM 771 N N . VAL A 1 106 ? 6.988 6.176 8.792 1.00 92.56 106 VAL A N 1
ATOM 772 C CA . VAL A 1 106 ? 5.998 6.137 7.701 1.00 92.56 106 VAL A CA 1
ATOM 773 C C . VAL A 1 106 ? 6.541 5.407 6.470 1.00 92.56 106 VAL A C 1
ATOM 775 O O . VAL A 1 106 ? 5.829 4.608 5.870 1.00 92.56 106 VAL A O 1
ATOM 778 N N . ASP A 1 107 ? 7.808 5.626 6.125 1.00 92.38 107 ASP A N 1
ATOM 779 C CA . ASP A 1 107 ? 8.457 4.985 4.977 1.00 92.38 107 ASP A CA 1
ATOM 780 C C . ASP A 1 107 ? 8.652 3.482 5.164 1.00 92.38 107 ASP A C 1
ATOM 782 O O . ASP A 1 107 ? 8.637 2.744 4.184 1.00 92.38 107 ASP A O 1
ATOM 786 N N . SER A 1 108 ? 8.787 3.027 6.413 1.00 93.31 108 SER A N 1
ATOM 787 C CA . SER A 1 108 ? 8.863 1.600 6.737 1.00 93.31 108 SER A CA 1
ATOM 788 C C . SER A 1 108 ? 7.530 0.859 6.578 1.00 93.31 108 SER A C 1
ATOM 790 O O . SER A 1 108 ? 7.525 -0.368 6.517 1.00 93.31 108 SER A O 1
ATOM 792 N N . ILE A 1 109 ? 6.405 1.581 6.488 1.00 92.75 109 ILE A N 1
ATOM 793 C CA . ILE A 1 109 ? 5.088 0.983 6.251 1.00 92.75 109 ILE A CA 1
ATOM 794 C C . ILE A 1 109 ? 4.974 0.638 4.757 1.00 92.75 109 ILE A C 1
ATOM 796 O O . ILE A 1 109 ? 5.134 1.543 3.924 1.00 92.75 109 ILE A O 1
ATOM 800 N N . PRO A 1 110 ? 4.650 -0.622 4.399 1.00 91.31 110 PRO A N 1
ATOM 801 C CA . PRO A 1 110 ? 4.453 -1.030 3.013 1.00 91.31 110 PRO A CA 1
ATOM 802 C C . PRO A 1 110 ? 3.457 -0.127 2.286 1.00 91.31 110 PRO A C 1
ATOM 804 O O . PRO A 1 110 ? 2.376 0.169 2.805 1.00 91.31 110 PRO A O 1
ATOM 807 N N . ASN A 1 111 ? 3.824 0.309 1.081 1.00 89.31 111 ASN A N 1
ATOM 808 C CA . ASN A 1 111 ? 2.968 1.146 0.255 1.00 89.31 111 ASN A CA 1
ATOM 809 C C . ASN A 1 111 ? 2.272 0.323 -0.819 1.00 89.31 111 ASN A C 1
ATOM 811 O O . ASN A 1 111 ? 2.927 -0.369 -1.592 1.00 89.31 111 ASN A O 1
ATOM 815 N N . LEU A 1 112 ? 0.954 0.448 -0.887 1.00 88.69 112 LEU A N 1
ATOM 816 C CA . LEU A 1 112 ? 0.151 -0.252 -1.873 1.00 88.69 112 LEU A CA 1
ATOM 817 C C . LEU A 1 112 ? 0.224 0.412 -3.255 1.00 88.69 112 LEU A C 1
ATOM 819 O O . LEU A 1 112 ? 0.242 -0.274 -4.269 1.00 88.69 112 LEU A O 1
ATOM 823 N N . THR A 1 113 ? 0.269 1.746 -3.307 1.00 85.81 113 THR A N 1
ATOM 824 C CA . THR A 1 113 ? 0.310 2.512 -4.562 1.00 85.81 113 THR A CA 1
ATOM 825 C C . THR A 1 113 ? 0.654 3.973 -4.289 1.00 85.81 113 THR A C 1
ATOM 827 O O . THR A 1 113 ? 0.286 4.518 -3.253 1.00 85.81 113 THR A O 1
ATOM 830 N N . GLU A 1 114 ? 1.314 4.646 -5.229 1.00 88.56 114 GLU A N 1
ATOM 831 C CA . GLU A 1 114 ? 1.491 6.112 -5.226 1.00 88.56 114 GLU A CA 1
ATOM 832 C C . GLU A 1 114 ? 0.709 6.797 -6.348 1.00 88.56 114 GLU A C 1
ATOM 834 O O . GLU A 1 114 ? 0.777 8.016 -6.504 1.00 88.56 114 GLU A O 1
ATOM 839 N N . LYS A 1 115 ? -0.063 6.019 -7.116 1.00 86.81 115 LYS A N 1
ATOM 840 C CA . LYS A 1 115 ? -0.775 6.499 -8.296 1.00 86.81 115 LYS A CA 1
ATOM 841 C C . LYS A 1 115 ? -1.821 7.530 -7.895 1.00 86.81 115 LYS A C 1
ATOM 843 O O . LYS A 1 115 ? -2.653 7.299 -7.017 1.00 86.81 115 LYS A O 1
ATOM 848 N N . VAL A 1 116 ? -1.800 8.659 -8.588 1.00 87.88 116 VAL A N 1
ATOM 849 C CA . VAL A 1 116 ? -2.810 9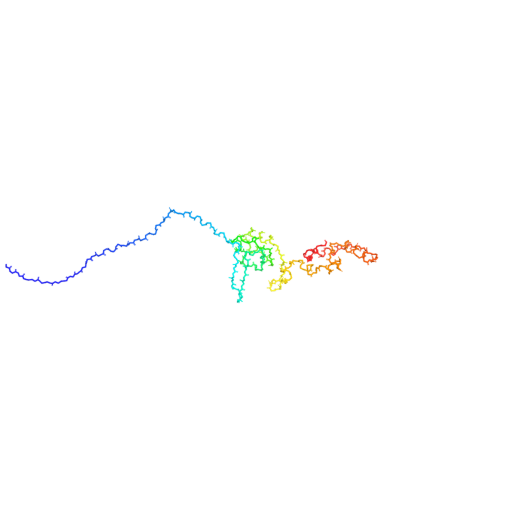.707 -8.487 1.00 87.88 116 VAL A CA 1
ATOM 850 C C . VAL A 1 116 ? -3.286 10.081 -9.881 1.00 87.88 116 VAL A C 1
ATOM 852 O O . VAL A 1 116 ? -2.534 9.970 -10.849 1.00 87.88 116 VAL A O 1
ATOM 855 N N . ASP A 1 117 ? -4.536 10.514 -9.989 1.00 86.31 117 ASP A N 1
ATOM 856 C CA . ASP A 1 117 ? -5.031 11.125 -11.220 1.00 86.31 117 ASP A CA 1
ATOM 857 C C . ASP A 1 117 ? -4.499 12.572 -11.371 1.00 86.31 117 ASP A C 1
ATOM 859 O O . ASP A 1 117 ? -3.867 13.101 -10.448 1.00 86.31 117 ASP A O 1
ATOM 863 N N . PRO A 1 118 ? -4.753 13.259 -12.502 1.00 91.88 118 PRO A N 1
ATOM 864 C CA . PRO A 1 118 ? -4.323 14.647 -12.693 1.00 91.88 118 PRO A CA 1
ATOM 865 C C . PRO A 1 118 ? -4.887 15.645 -11.670 1.00 91.88 118 PRO A C 1
ATOM 867 O O . PRO A 1 118 ? -4.367 16.752 -11.551 1.00 91.88 118 PRO A O 1
ATOM 870 N N . THR A 1 119 ? -5.944 15.281 -10.938 1.00 89.44 119 THR A N 1
ATOM 871 C CA . THR A 1 119 ? -6.516 16.098 -9.856 1.00 89.44 119 THR A CA 1
ATOM 872 C C . THR A 1 119 ? -5.864 15.820 -8.499 1.00 89.44 119 THR A C 1
ATOM 874 O O . THR A 1 119 ? -6.115 16.532 -7.529 1.00 89.44 119 THR A O 1
ATOM 877 N N . GLY A 1 120 ? -4.983 14.819 -8.428 1.00 83.81 120 GLY A N 1
ATOM 878 C CA . GLY A 1 120 ? -4.268 14.418 -7.225 1.00 83.81 120 GLY A CA 1
ATOM 879 C C . GLY A 1 120 ? -5.013 13.389 -6.373 1.00 83.81 120 GLY A C 1
ATOM 880 O O . GLY A 1 120 ? -4.541 13.073 -5.273 1.00 83.81 120 GLY A O 1
ATOM 881 N N . HIS A 1 121 ? -6.145 12.846 -6.834 1.00 87.88 121 HIS A N 1
ATOM 882 C CA . HIS A 1 121 ? -6.864 11.799 -6.110 1.00 87.88 121 HIS A CA 1
ATOM 883 C C . HIS A 1 121 ? -6.158 10.455 -6.246 1.00 87.88 121 HIS A C 1
ATOM 885 O O . HIS A 1 121 ? -5.801 10.034 -7.348 1.00 87.88 121 HIS A O 1
ATOM 891 N N . LEU A 1 122 ? -5.989 9.778 -5.108 1.00 88.62 122 LEU A N 1
ATOM 892 C CA . LEU A 1 122 ? -5.390 8.451 -5.029 1.00 88.62 122 LEU A CA 1
ATOM 893 C C . LEU A 1 122 ? -6.166 7.455 -5.896 1.00 88.62 122 LEU A C 1
ATOM 895 O O . LEU A 1 122 ? -7.383 7.342 -5.772 1.00 88.62 122 LEU A O 1
ATOM 899 N N . GLN A 1 123 ? -5.438 6.715 -6.726 1.00 88.75 123 GLN A N 1
ATOM 900 C CA . GLN A 1 123 ? -5.974 5.641 -7.550 1.00 88.75 123 GLN A CA 1
ATOM 901 C C . GLN A 1 123 ? -5.587 4.303 -6.928 1.00 88.75 123 GLN A C 1
ATOM 903 O O . GLN A 1 123 ? -4.406 3.952 -6.875 1.00 88.75 123 GLN A O 1
ATOM 908 N N . ILE A 1 124 ? -6.593 3.583 -6.443 1.00 86.19 124 ILE A N 1
ATOM 909 C CA . ILE A 1 124 ? -6.454 2.294 -5.772 1.00 86.19 124 ILE A CA 1
ATOM 910 C C . ILE A 1 124 ? -7.639 1.405 -6.150 1.00 86.19 124 ILE A C 1
ATOM 912 O O . ILE A 1 124 ? -8.789 1.847 -6.129 1.00 86.19 124 ILE A O 1
ATOM 916 N N . SER A 1 125 ? -7.358 0.161 -6.523 1.00 84.38 125 SER A N 1
ATOM 917 C CA . SER A 1 125 ? -8.389 -0.830 -6.834 1.00 84.38 125 SER A CA 1
ATOM 918 C C . SER A 1 125 ? -8.871 -1.551 -5.573 1.00 84.38 125 SER A C 1
ATOM 920 O O . SER A 1 125 ? -8.182 -1.603 -4.550 1.00 84.38 125 SER A O 1
ATOM 922 N N . LYS A 1 126 ? -10.069 -2.139 -5.633 1.00 81.38 126 LYS A N 1
ATOM 923 C CA . LYS A 1 126 ? -10.598 -2.942 -4.522 1.00 81.38 126 LYS A CA 1
ATOM 924 C C . LYS A 1 126 ? -9.737 -4.186 -4.297 1.00 81.38 126 LYS A C 1
ATOM 926 O O . LYS A 1 126 ? -9.521 -4.598 -3.163 1.00 81.38 126 LYS A O 1
ATOM 931 N N . GLU A 1 127 ? -9.245 -4.757 -5.382 1.00 78.62 127 GLU A N 1
ATOM 932 C CA . GLU A 1 127 ? -8.429 -5.960 -5.424 1.00 78.62 127 GLU A CA 1
ATOM 933 C C . GLU A 1 127 ? -7.090 -5.722 -4.713 1.00 78.62 127 GLU A C 1
ATOM 935 O O . GLU A 1 127 ? -6.709 -6.508 -3.850 1.00 78.62 127 GLU A O 1
ATOM 940 N N . GLU A 1 128 ? -6.430 -4.588 -4.973 1.00 80.38 128 GLU A N 1
ATOM 941 C CA . GLU A 1 128 ? -5.213 -4.178 -4.258 1.00 80.38 128 GLU A CA 1
ATOM 942 C C . GLU A 1 128 ? -5.454 -4.028 -2.744 1.00 80.38 128 GLU A C 1
ATOM 944 O O . GLU A 1 128 ? -4.613 -4.437 -1.945 1.00 80.38 128 GLU A O 1
ATOM 949 N N . VAL A 1 129 ? -6.603 -3.486 -2.320 1.00 82.81 129 V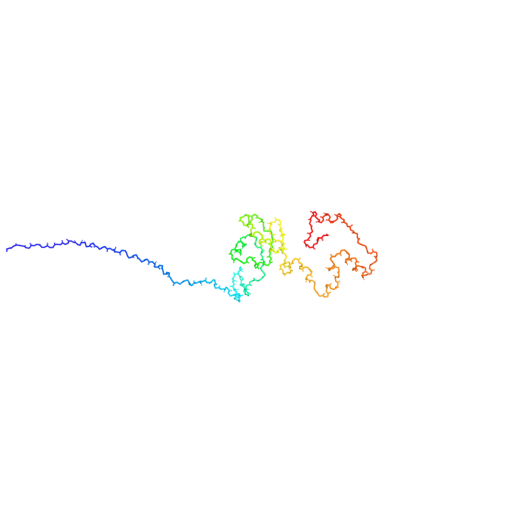AL A N 1
ATOM 950 C CA . VAL A 1 129 ? -6.939 -3.347 -0.887 1.00 82.81 129 VAL A CA 1
ATOM 951 C C . VAL A 1 129 ? -7.140 -4.705 -0.213 1.00 82.81 129 VAL A C 1
ATOM 953 O O . VAL A 1 129 ? -6.712 -4.891 0.926 1.00 82.81 129 VAL A O 1
ATOM 956 N N . VAL A 1 130 ? -7.816 -5.638 -0.887 1.00 79.56 130 VAL A N 1
ATOM 957 C CA . VAL A 1 130 ? -8.176 -6.944 -0.313 1.00 79.56 130 VAL A CA 1
ATOM 958 C C . VAL A 1 130 ? -6.979 -7.895 -0.303 1.00 79.56 130 VAL A C 1
ATOM 960 O O . VAL A 1 130 ? -6.711 -8.531 0.716 1.00 79.56 130 VAL A O 1
ATOM 963 N N . ASP A 1 131 ? -6.244 -7.963 -1.413 1.00 74.12 131 ASP A N 1
ATOM 964 C CA . ASP A 1 131 ? -5.259 -9.017 -1.667 1.00 74.12 131 ASP A CA 1
ATOM 965 C C . ASP A 1 131 ? -3.817 -8.506 -1.831 1.00 74.12 131 ASP A C 1
ATOM 967 O O . ASP A 1 131 ? -2.879 -9.314 -1.923 1.00 74.12 131 ASP A O 1
ATOM 971 N N . GLY A 1 132 ? -3.610 -7.189 -1.777 1.00 72.88 132 GLY A N 1
ATOM 972 C CA . GLY A 1 132 ? -2.303 -6.543 -1.880 1.00 72.88 132 GLY A CA 1
ATOM 973 C C . GLY A 1 132 ? -1.813 -6.381 -3.327 1.00 72.88 132 GLY A C 1
ATOM 974 O O . GLY A 1 132 ? -2.539 -6.683 -4.273 1.00 72.88 132 GLY A O 1
ATOM 975 N N . PRO A 1 133 ? -0.555 -5.945 -3.527 1.00 63.06 133 PRO A N 1
ATOM 976 C CA . PRO A 1 133 ? -0.011 -5.631 -4.855 1.00 63.06 133 PRO A CA 1
ATOM 977 C C . PRO A 1 133 ? 0.045 -6.830 -5.827 1.00 63.06 133 PRO A C 1
ATOM 979 O O . PRO A 1 133 ? 0.120 -6.630 -7.032 1.00 63.06 133 PRO A O 1
ATOM 982 N N . ASN A 1 134 ? -0.091 -8.068 -5.328 1.00 64.25 134 ASN A N 1
ATOM 983 C CA . ASN A 1 134 ? -0.128 -9.304 -6.128 1.00 64.25 134 ASN A CA 1
ATOM 984 C C . ASN A 1 134 ? -1.538 -9.921 -6.238 1.00 64.25 134 ASN A C 1
ATOM 986 O O . ASN A 1 134 ? -1.675 -11.133 -6.429 1.00 64.25 134 ASN A O 1
ATOM 990 N N . ALA A 1 135 ? -2.597 -9.119 -6.086 1.00 68.38 135 ALA A N 1
ATOM 991 C CA . ALA A 1 135 ? -3.985 -9.589 -6.102 1.00 68.38 135 ALA A CA 1
ATOM 992 C C . ALA A 1 135 ? -4.340 -10.421 -7.347 1.00 68.38 13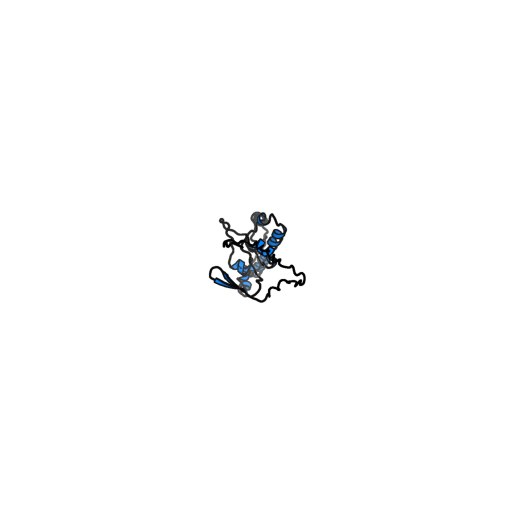5 ALA A C 1
ATOM 994 O O . ALA A 1 135 ? -5.049 -11.420 -7.244 1.00 68.38 135 ALA A O 1
ATOM 995 N N . PHE A 1 136 ? -3.790 -10.070 -8.513 1.00 65.50 136 PHE A N 1
ATOM 996 C CA . PHE A 1 136 ? -4.043 -10.785 -9.765 1.00 65.50 136 PHE A CA 1
ATOM 997 C C . PHE A 1 136 ? -3.642 -12.267 -9.705 1.00 65.50 136 PHE A C 1
ATOM 999 O O . PHE A 1 136 ? -4.423 -13.129 -10.098 1.00 65.50 136 PHE A O 1
ATOM 1006 N N . VAL A 1 137 ? -2.459 -12.581 -9.163 1.00 62.50 137 VAL A N 1
ATOM 1007 C CA . VAL A 1 137 ? -1.982 -13.972 -9.040 1.00 62.50 137 VAL A CA 1
ATOM 1008 C C . VAL A 1 137 ? -2.851 -14.759 -8.055 1.00 62.50 137 VAL A C 1
ATOM 1010 O O . VAL A 1 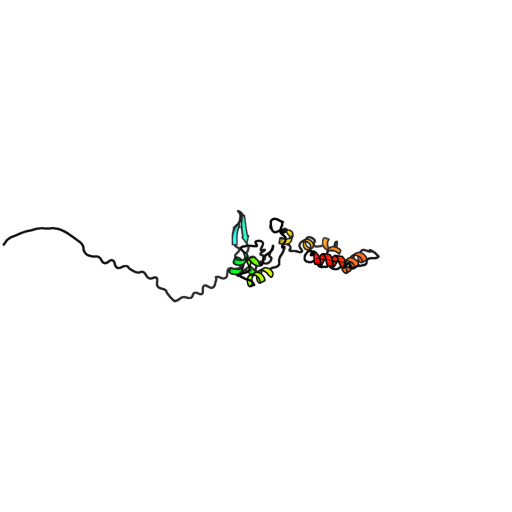137 ? -3.082 -15.947 -8.243 1.00 62.50 137 VAL A O 1
ATOM 1013 N N . LYS A 1 138 ? -3.388 -14.096 -7.025 1.00 63.78 138 LYS A N 1
ATOM 1014 C CA . LYS A 1 138 ? -4.278 -14.720 -6.033 1.00 63.78 138 LYS A CA 1
ATOM 1015 C C . LYS A 1 138 ? -5.697 -14.956 -6.551 1.00 63.78 138 LYS A C 1
ATOM 1017 O O . LYS A 1 138 ? -6.357 -15.882 -6.082 1.00 63.78 138 LYS A O 1
ATOM 1022 N N . ALA A 1 139 ? -6.158 -14.153 -7.511 1.00 65.50 139 ALA A N 1
ATOM 1023 C CA . ALA A 1 139 ? -7.493 -14.281 -8.096 1.00 65.50 139 ALA A CA 1
ATOM 1024 C C . ALA A 1 139 ? -7.695 -15.627 -8.814 1.00 65.50 139 ALA A C 1
ATOM 1026 O O . ALA A 1 139 ? -8.812 -16.140 -8.883 1.00 65.50 139 ALA A O 1
ATOM 1027 N N . TYR A 1 140 ? -6.610 -16.228 -9.301 1.00 67.00 140 TYR A N 1
ATOM 1028 C CA . TYR A 1 140 ? -6.616 -17.556 -9.892 1.00 67.00 140 TYR A CA 1
ATOM 1029 C C . TYR A 1 140 ? -6.001 -18.543 -8.898 1.00 67.00 140 TYR A C 1
AT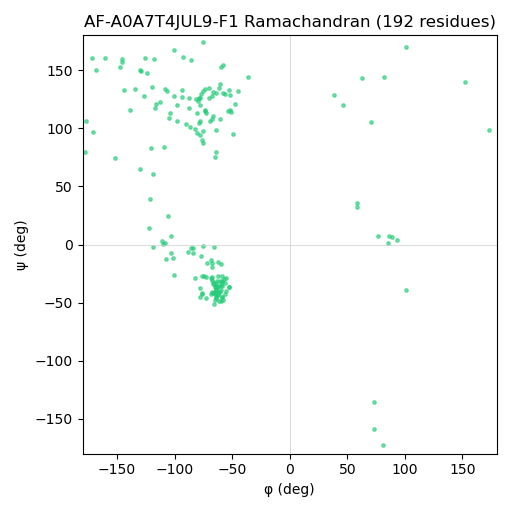OM 1031 O O . TYR A 1 140 ? -4.803 -18.527 -8.642 1.00 67.00 140 TYR A O 1
ATOM 1039 N N . SER A 1 141 ? -6.815 -19.421 -8.315 1.00 66.44 141 SER A N 1
ATOM 1040 C CA . SER A 1 141 ? -6.338 -20.472 -7.408 1.00 66.44 141 SER A CA 1
ATOM 1041 C C . SER A 1 141 ? -6.800 -21.856 -7.867 1.00 66.44 141 SER A C 1
ATOM 1043 O O . SER A 1 141 ? -7.725 -21.993 -8.670 1.00 66.44 141 SER A O 1
ATOM 1045 N N . GLY A 1 142 ? -6.127 -22.902 -7.382 1.00 70.56 142 GLY A N 1
ATOM 1046 C CA . GLY A 1 142 ? -6.490 -24.289 -7.675 1.00 70.56 142 GLY A CA 1
ATOM 1047 C C . GLY A 1 142 ? -6.158 -24.726 -9.104 1.00 70.56 142 GLY A C 1
ATOM 1048 O O . GLY A 1 142 ? -5.060 -24.475 -9.604 1.00 70.56 142 GLY A O 1
ATOM 1049 N N . SER A 1 143 ? -7.099 -25.415 -9.754 1.00 72.69 143 SER A N 1
ATOM 1050 C CA . SER A 1 143 ? -6.898 -26.013 -11.082 1.00 72.69 143 SER A CA 1
ATOM 1051 C C . SER A 1 143 ? -6.534 -24.988 -12.154 1.00 72.69 143 SER A C 1
ATOM 1053 O O . SER A 1 143 ? -5.682 -25.269 -12.987 1.00 72.69 143 SER A O 1
ATOM 1055 N N . VAL A 1 144 ? -7.076 -23.769 -12.081 1.00 77.38 144 VAL A N 1
ATOM 1056 C CA . VAL A 1 144 ? -6.816 -22.725 -13.085 1.00 77.38 144 VAL A CA 1
ATOM 1057 C C . VAL A 1 144 ? -5.339 -22.321 -13.136 1.00 77.38 144 VAL A C 1
ATOM 1059 O O . VAL A 1 144 ? -4.809 -22.104 -14.217 1.00 77.38 144 VAL A O 1
ATOM 1062 N N . MET A 1 145 ? -4.637 -22.276 -11.999 1.00 77.06 145 MET A N 1
ATOM 1063 C CA . MET A 1 145 ? -3.187 -22.019 -12.000 1.00 77.06 145 MET A CA 1
ATOM 1064 C C . MET A 1 145 ? -2.371 -23.207 -12.508 1.00 77.06 145 MET A C 1
ATOM 1066 O O . MET A 1 145 ? -1.307 -23.008 -13.087 1.00 77.06 145 MET A O 1
ATOM 1070 N N . SER A 1 146 ? -2.876 -24.433 -12.348 1.00 78.88 146 SER A N 1
ATOM 1071 C CA . SER A 1 146 ? -2.228 -25.622 -12.923 1.00 78.88 146 SER A CA 1
ATOM 1072 C C . SER A 1 146 ? -2.307 -25.626 -14.454 1.00 78.88 146 SER A C 1
ATOM 1074 O O . SER A 1 146 ? -1.392 -26.120 -15.109 1.00 78.88 146 SER A O 1
ATOM 1076 N N . ASP A 1 147 ? -3.353 -25.015 -15.015 1.00 83.25 147 ASP A N 1
ATOM 1077 C CA . ASP A 1 147 ? -3.556 -24.872 -16.461 1.00 83.25 147 ASP A CA 1
ATOM 1078 C C . ASP A 1 147 ? -2.821 -23.658 -17.064 1.00 83.25 147 ASP A C 1
ATOM 1080 O O . ASP A 1 147 ? -2.774 -23.498 -18.285 1.00 83.25 147 ASP A O 1
ATOM 1084 N N . LEU A 1 148 ? -2.220 -22.802 -16.229 1.00 85.12 148 LEU A N 1
ATOM 1085 C CA . LEU A 1 148 ? -1.534 -21.574 -16.640 1.00 85.12 148 LEU A CA 1
ATOM 1086 C C . LEU A 1 148 ? -0.044 -21.606 -16.254 1.00 85.12 148 LEU A C 1
ATOM 1088 O O . LEU A 1 148 ? 0.423 -20.728 -15.529 1.00 85.12 148 LEU A O 1
ATOM 1092 N N . PRO A 1 149 ? 0.749 -22.570 -16.759 1.00 82.81 149 PRO A N 1
ATOM 1093 C CA . PRO A 1 149 ? 2.145 -22.740 -16.353 1.00 82.81 149 PRO A CA 1
ATOM 1094 C C . PRO A 1 149 ? 2.998 -21.492 -16.622 1.00 82.81 149 PRO A C 1
ATOM 1096 O O . PRO A 1 149 ? 3.896 -21.184 -15.841 1.00 82.81 149 PRO A O 1
ATOM 1099 N N . LEU A 1 150 ? 2.673 -20.730 -17.673 1.00 87.81 150 LEU A N 1
ATOM 1100 C CA . LEU A 1 150 ? 3.348 -19.471 -18.000 1.00 87.81 150 LEU A CA 1
ATOM 1101 C C . LEU A 1 150 ? 3.091 -18.370 -16.961 1.00 87.81 150 LEU A C 1
ATOM 1103 O O . LEU A 1 150 ? 3.968 -17.551 -16.737 1.00 87.81 150 LEU A O 1
ATOM 1107 N N . ALA A 1 151 ? 1.933 -18.359 -16.291 1.00 82.12 151 ALA A N 1
ATOM 1108 C CA . ALA A 1 151 ? 1.595 -17.332 -15.298 1.00 82.12 151 ALA A CA 1
ATOM 1109 C C . ALA A 1 151 ? 2.448 -17.418 -14.020 1.00 82.12 151 ALA A C 1
ATOM 1111 O O . ALA A 1 151 ? 2.441 -16.498 -13.209 1.00 82.12 151 ALA A O 1
ATOM 1112 N N . THR A 1 152 ? 3.170 -18.527 -13.840 1.00 77.31 152 THR A N 1
ATOM 1113 C CA . THR A 1 152 ? 4.055 -18.771 -12.691 1.00 77.31 152 THR A CA 1
ATOM 1114 C C . THR A 1 152 ? 5.537 -18.751 -13.058 1.00 77.31 152 THR A C 1
ATOM 1116 O O . THR A 1 152 ? 6.378 -18.992 -12.196 1.00 77.31 152 THR A O 1
ATOM 1119 N N . ALA A 1 153 ? 5.872 -18.510 -14.328 1.00 86.00 153 ALA A N 1
ATOM 1120 C CA . ALA A 1 153 ? 7.255 -18.447 -14.771 1.00 86.00 153 ALA A CA 1
ATOM 1121 C C . ALA A 1 153 ? 7.872 -17.092 -14.402 1.00 86.00 153 ALA A C 1
ATOM 1123 O O . ALA A 1 153 ? 7.349 -16.036 -14.754 1.00 86.00 153 ALA A O 1
ATOM 1124 N N . ASP A 1 154 ? 9.000 -17.148 -13.705 1.00 84.00 154 ASP A N 1
ATOM 1125 C CA . ASP A 1 154 ? 9.715 -16.011 -13.122 1.00 84.00 154 ASP A CA 1
ATOM 1126 C C . ASP A 1 154 ? 11.028 -15.687 -13.848 1.00 84.00 154 ASP A C 1
ATOM 1128 O O . ASP A 1 154 ? 11.736 -14.762 -13.464 1.00 84.00 154 ASP A O 1
ATOM 1132 N N . SER A 1 155 ? 11.357 -16.422 -14.914 1.00 86.44 155 SER A N 1
ATOM 1133 C CA . SER A 1 155 ? 12.538 -16.162 -15.736 1.00 86.44 155 SER A CA 1
ATOM 1134 C C . SER A 1 155 ? 12.325 -16.524 -17.208 1.00 86.44 155 SER A C 1
ATOM 1136 O O . SER A 1 155 ? 11.549 -17.441 -17.516 1.00 86.44 155 SER A O 1
ATOM 1138 N N . PRO A 1 156 ? 13.036 -15.863 -18.143 1.00 89.31 156 PRO A N 1
ATOM 1139 C CA . PRO A 1 156 ? 13.019 -16.212 -19.566 1.00 89.31 156 PRO A CA 1
ATOM 1140 C C . PRO A 1 156 ? 13.337 -17.690 -19.837 1.00 89.31 156 PRO A C 1
ATOM 1142 O O . PRO A 1 156 ? 12.726 -18.317 -20.705 1.00 89.31 156 PRO A O 1
ATOM 1145 N N . GLU A 1 157 ? 14.252 -18.281 -19.066 1.00 92.75 157 GLU A N 1
ATOM 1146 C CA . GLU A 1 157 ? 14.610 -19.696 -19.161 1.00 92.75 157 GLU A CA 1
ATOM 1147 C C . GLU A 1 157 ? 13.434 -20.588 -18.768 1.00 92.75 157 GLU A C 1
ATOM 1149 O O . GLU A 1 157 ? 13.143 -21.568 -19.457 1.00 92.75 157 GLU A O 1
ATOM 1154 N N . ARG A 1 158 ? 12.702 -20.214 -17.711 1.00 92.38 158 ARG A N 1
ATOM 1155 C CA . ARG A 1 158 ? 11.517 -20.950 -17.272 1.00 92.38 158 ARG A CA 1
ATOM 1156 C C . ARG A 1 158 ? 10.411 -20.913 -18.322 1.00 92.38 158 ARG A C 1
ATOM 1158 O O . ARG A 1 158 ? 9.774 -21.940 -18.560 1.00 92.38 158 ARG A O 1
ATOM 1165 N N . TYR A 1 159 ? 10.218 -19.776 -18.991 1.00 91.12 159 TYR A N 1
ATOM 1166 C CA . TYR A 1 159 ? 9.314 -19.677 -20.141 1.00 91.12 159 TYR A CA 1
ATOM 1167 C C . TYR A 1 159 ? 9.740 -20.617 -21.273 1.00 91.12 159 TYR A C 1
ATOM 1169 O O . TYR A 1 159 ? 8.921 -21.384 -21.783 1.00 91.12 159 TYR A O 1
ATOM 1177 N N . ALA A 1 160 ? 11.024 -20.601 -21.643 1.00 94.88 160 ALA A N 1
ATOM 1178 C CA . ALA A 1 160 ? 11.547 -21.452 -22.706 1.00 94.88 160 ALA A CA 1
ATOM 1179 C C . ALA A 1 160 ? 11.363 -22.947 -22.400 1.00 94.88 160 ALA A C 1
ATOM 1181 O O . ALA A 1 160 ? 10.971 -23.713 -23.282 1.00 94.88 160 ALA A O 1
ATOM 1182 N N . ASP A 1 161 ? 11.583 -23.361 -21.153 1.00 94.81 161 ASP A N 1
ATOM 1183 C CA . ASP A 1 161 ? 11.380 -24.744 -20.718 1.00 94.81 161 ASP A CA 1
ATOM 1184 C C . ASP A 1 161 ? 9.912 -25.173 -20.798 1.00 94.81 161 ASP A C 1
ATOM 1186 O O . ASP A 1 161 ? 9.626 -26.271 -21.280 1.00 94.81 161 ASP A O 1
ATOM 1190 N N . ILE A 1 162 ? 8.973 -24.304 -20.407 1.00 94.62 162 ILE A N 1
ATOM 1191 C CA . ILE A 1 162 ? 7.533 -24.577 -20.534 1.00 94.62 162 ILE A CA 1
ATOM 1192 C C . ILE A 1 162 ? 7.144 -24.745 -22.008 1.00 94.62 162 ILE A C 1
ATOM 1194 O O . ILE A 1 162 ? 6.421 -25.683 -22.347 1.00 94.62 162 ILE A O 1
ATOM 1198 N N . PHE A 1 163 ? 7.650 -23.893 -22.903 1.00 94.69 163 PHE A N 1
ATOM 1199 C CA . PHE A 1 163 ? 7.374 -24.015 -24.336 1.00 94.69 163 PHE A CA 1
ATOM 1200 C C . PHE A 1 163 ? 7.934 -25.309 -24.935 1.00 94.69 163 PHE A C 1
ATOM 1202 O O . PHE A 1 163 ? 7.229 -25.998 -25.674 1.00 94.69 163 PHE A O 1
ATOM 1209 N N . ARG A 1 164 ? 9.166 -25.689 -24.578 1.00 94.94 164 ARG A N 1
ATOM 1210 C CA . ARG A 1 164 ? 9.757 -26.965 -25.014 1.00 94.94 164 ARG A CA 1
ATOM 1211 C C . ARG A 1 164 ? 8.968 -28.160 -24.486 1.00 94.94 164 ARG A C 1
ATOM 1213 O O . ARG A 1 164 ? 8.698 -29.090 -25.241 1.00 94.94 164 ARG A O 1
ATOM 1220 N N . ALA A 1 165 ? 8.551 -28.125 -23.220 1.00 93.44 165 ALA A N 1
ATOM 1221 C CA . ALA A 1 165 ? 7.721 -29.169 -22.620 1.00 93.44 165 ALA A CA 1
ATOM 1222 C C . ALA A 1 165 ? 6.345 -29.289 -23.302 1.00 93.44 165 ALA A C 1
ATOM 1224 O O . ALA A 1 165 ? 5.812 -30.390 -23.415 1.00 93.44 165 ALA A O 1
ATOM 1225 N N . ALA A 1 166 ? 5.805 -28.182 -23.820 1.00 92.81 166 ALA A N 1
ATOM 1226 C CA . ALA A 1 166 ? 4.592 -28.162 -24.639 1.00 92.81 166 ALA A CA 1
ATOM 1227 C C . ALA A 1 166 ? 4.809 -28.659 -26.087 1.00 92.81 166 ALA A C 1
ATOM 1229 O O . ALA A 1 166 ? 3.858 -28.724 -26.865 1.00 92.81 166 ALA A O 1
ATOM 1230 N N . GLY A 1 167 ? 6.040 -29.028 -26.457 1.00 96.25 167 GLY A N 1
ATOM 1231 C CA . GLY A 1 167 ? 6.386 -29.606 -27.755 1.00 96.25 167 GLY A CA 1
ATOM 1232 C C . GLY A 1 167 ? 6.849 -28.599 -28.809 1.00 96.25 167 GLY A C 1
ATOM 1233 O O . GLY A 1 167 ? 7.102 -29.008 -29.947 1.00 96.25 167 GLY A O 1
ATOM 1234 N N . LEU A 1 168 ? 6.989 -27.312 -28.462 1.00 95.75 168 LEU A N 1
ATOM 1235 C CA . LEU A 1 168 ? 7.550 -26.322 -29.381 1.00 95.75 168 LEU A CA 1
ATOM 1236 C C . LEU A 1 168 ? 9.028 -26.643 -29.637 1.00 95.75 168 LEU A C 1
ATOM 1238 O O . LEU A 1 168 ? 9.808 -26.863 -28.708 1.00 95.75 168 LEU A O 1
ATOM 1242 N N . GLN A 1 169 ? 9.396 -26.661 -30.915 1.00 94.69 169 GLN A N 1
ATOM 1243 C CA . GLN A 1 169 ? 10.773 -26.842 -31.370 1.00 94.69 169 GLN A CA 1
ATOM 1244 C C . GLN A 1 169 ? 11.442 -25.477 -31.566 1.00 94.69 169 GLN A C 1
ATOM 1246 O O . GLN A 1 169 ? 10.759 -24.460 -31.671 1.00 94.69 169 GLN A O 1
ATOM 1251 N N . ASP A 1 170 ? 12.775 -25.460 -31.601 1.00 94.44 170 ASP A N 1
ATOM 1252 C CA . ASP A 1 170 ? 13.581 -24.262 -31.888 1.00 94.44 170 ASP A CA 1
ATOM 1253 C C . ASP A 1 170 ? 13.352 -23.076 -30.929 1.00 94.44 170 ASP A C 1
ATOM 1255 O O . ASP A 1 170 ? 13.472 -21.909 -31.296 1.00 94.44 170 ASP A O 1
ATOM 1259 N N . VAL A 1 171 ? 13.048 -23.366 -29.662 1.00 95.88 171 VAL A N 1
ATOM 1260 C CA . VAL A 1 171 ? 12.873 -22.340 -28.626 1.00 95.88 171 VAL A CA 1
ATOM 1261 C C . VAL A 1 171 ? 14.234 -21.885 -28.091 1.00 95.88 171 VAL A C 1
ATOM 1263 O O . VAL A 1 171 ? 14.923 -22.642 -27.394 1.00 95.88 171 VAL A O 1
ATOM 1266 N N . SER A 1 172 ? 14.594 -20.628 -28.350 1.00 93.94 172 SER A N 1
ATOM 1267 C CA . SER A 1 172 ? 15.790 -19.963 -27.817 1.00 93.94 172 SER A CA 1
ATOM 1268 C C . SER A 1 172 ? 15.440 -18.673 -27.081 1.00 93.94 172 SER A C 1
ATOM 1270 O O . SER A 1 172 ? 14.524 -17.957 -27.478 1.00 93.94 172 SER A O 1
ATOM 1272 N N . VAL A 1 173 ? 16.215 -18.351 -26.046 1.00 93.50 173 VAL A N 1
ATOM 1273 C CA . VAL A 1 173 ? 16.151 -17.058 -25.358 1.00 93.50 173 VAL A CA 1
ATOM 1274 C C . VAL A 1 173 ? 17.189 -16.133 -25.986 1.00 93.50 173 VAL A C 1
ATOM 1276 O O . VAL A 1 173 ? 18.362 -16.494 -26.074 1.00 93.50 173 VAL A O 1
ATOM 1279 N N . THR A 1 174 ? 16.757 -14.948 -26.411 1.00 93.88 174 THR A N 1
ATOM 1280 C CA . THR A 1 174 ? 17.640 -13.893 -26.915 1.00 93.88 174 THR A CA 1
ATOM 1281 C C . THR A 1 174 ? 17.543 -12.706 -25.979 1.00 93.88 174 THR A C 1
ATOM 1283 O O . THR A 1 174 ? 16.461 -12.152 -25.796 1.00 93.88 174 THR A O 1
ATOM 1286 N N . TRP A 1 175 ? 18.671 -12.316 -25.394 1.00 89.69 175 TRP A N 1
ATOM 1287 C CA . TRP A 1 175 ? 18.732 -11.133 -24.547 1.00 89.69 175 TRP A CA 1
ATOM 1288 C C . TRP A 1 175 ? 18.655 -9.861 -25.397 1.00 89.69 175 TRP A C 1
ATOM 1290 O O . TRP A 1 175 ? 19.348 -9.762 -26.411 1.00 89.69 175 TRP A O 1
ATOM 1300 N N . LEU A 1 176 ? 17.824 -8.905 -24.976 1.00 90.62 176 LEU A N 1
ATOM 1301 C CA . LEU A 1 176 ? 17.610 -7.622 -25.652 1.00 90.62 176 LEU A CA 1
ATOM 1302 C C . LEU A 1 176 ? 17.980 -6.468 -24.702 1.00 90.62 176 LEU A C 1
ATOM 1304 O O . LEU A 1 176 ? 17.094 -5.908 -24.053 1.00 90.62 176 LEU A O 1
ATOM 1308 N N . PRO A 1 177 ? 19.273 -6.104 -24.600 1.00 88.25 177 PRO A N 1
ATOM 1309 C CA . PRO A 1 177 ? 19.752 -5.075 -23.673 1.00 88.25 177 PRO A CA 1
ATOM 1310 C C . PRO A 1 177 ? 19.073 -3.715 -23.856 1.00 88.25 177 PRO A C 1
ATOM 1312 O O . PRO A 1 177 ? 18.952 -2.934 -22.911 1.00 88.25 177 PRO A O 1
ATOM 1315 N N . GLU A 1 178 ? 18.648 -3.409 -25.082 1.00 92.25 178 GLU A N 1
ATOM 1316 C CA . GLU A 1 178 ? 17.973 -2.160 -25.410 1.00 92.25 178 GLU A CA 1
ATOM 1317 C C . GLU A 1 178 ? 16.623 -2.051 -24.695 1.00 92.25 178 GLU A C 1
ATOM 1319 O O . GLU A 1 178 ? 16.254 -0.958 -24.280 1.00 92.25 178 GLU A O 1
ATOM 1324 N N . ILE A 1 179 ? 15.911 -3.169 -24.506 1.00 86.75 179 ILE A N 1
ATOM 1325 C CA . ILE A 1 179 ? 14.631 -3.192 -23.787 1.00 86.75 179 ILE A CA 1
ATOM 1326 C C . ILE A 1 179 ? 14.861 -3.001 -22.291 1.00 86.75 179 ILE A C 1
ATOM 1328 O O . ILE A 1 179 ? 14.241 -2.125 -21.702 1.00 86.75 179 ILE A O 1
ATOM 1332 N N . THR A 1 180 ? 15.829 -3.709 -21.706 1.00 84.56 180 THR A N 1
ATOM 1333 C CA . THR A 1 180 ? 16.218 -3.521 -20.298 1.00 84.56 180 THR A CA 1
ATOM 1334 C C . THR A 1 180 ? 16.598 -2.067 -20.009 1.00 84.56 180 THR A C 1
ATOM 1336 O O . THR A 1 180 ? 16.191 -1.491 -19.009 1.00 84.56 180 THR A O 1
ATOM 1339 N N . THR A 1 181 ? 17.313 -1.422 -20.935 1.00 88.38 181 THR A N 1
ATOM 1340 C CA . THR A 1 181 ? 17.676 -0.003 -20.801 1.00 88.38 181 THR A CA 1
ATOM 1341 C C . THR A 1 181 ? 16.444 0.908 -20.802 1.00 88.38 181 THR A C 1
ATOM 1343 O O . THR A 1 181 ? 16.410 1.910 -20.084 1.00 88.38 181 THR A O 1
ATOM 1346 N N . LEU A 1 182 ? 15.432 0.598 -21.617 1.00 89.38 182 LEU A N 1
ATOM 1347 C CA . LEU A 1 182 ? 14.174 1.347 -21.640 1.00 89.38 182 LEU A CA 1
ATOM 1348 C C . LEU A 1 182 ? 13.387 1.143 -20.341 1.00 89.38 182 LEU A C 1
ATOM 1350 O O . LEU A 1 182 ? 12.892 2.123 -19.791 1.00 89.38 182 LEU A O 1
ATOM 1354 N N . ASP A 1 183 ? 13.328 -0.087 -19.839 1.00 88.25 183 ASP A N 1
ATOM 1355 C CA . ASP A 1 183 ? 12.695 -0.440 -18.566 1.00 88.25 183 ASP A CA 1
ATOM 1356 C C . ASP A 1 183 ? 13.327 0.318 -17.390 1.00 88.25 183 ASP A C 1
ATOM 1358 O O . ASP A 1 183 ? 12.617 0.941 -16.602 1.00 88.25 183 ASP A O 1
ATOM 1362 N N . ASP A 1 184 ? 14.659 0.383 -17.333 1.00 84.56 184 ASP A N 1
ATOM 1363 C CA . ASP A 1 184 ? 15.388 1.167 -16.327 1.00 84.56 184 ASP A CA 1
ATOM 1364 C C . ASP A 1 184 ? 15.119 2.675 -16.452 1.00 84.56 184 ASP A C 1
ATOM 1366 O O . ASP A 1 184 ? 15.041 3.401 -15.459 1.00 84.56 184 ASP A O 1
ATOM 1370 N N . THR A 1 185 ? 14.987 3.170 -17.687 1.00 86.81 185 THR A N 1
ATOM 1371 C CA . THR A 1 185 ? 14.824 4.606 -17.967 1.00 86.81 185 THR A CA 1
ATOM 1372 C C . THR A 1 185 ? 13.415 5.097 -17.650 1.00 86.81 185 THR A C 1
ATOM 1374 O O . THR A 1 185 ? 13.242 6.196 -17.118 1.00 86.81 185 THR A O 1
ATOM 1377 N N . TYR A 1 186 ? 12.404 4.317 -18.022 1.00 88.56 186 TYR A N 1
ATOM 1378 C CA . TYR A 1 186 ? 10.998 4.713 -17.936 1.00 88.56 186 TYR A CA 1
ATOM 1379 C C . TYR A 1 186 ? 10.263 4.073 -16.755 1.00 88.56 186 TYR A C 1
ATOM 1381 O O . TYR A 1 186 ? 9.145 4.489 -16.443 1.00 88.56 186 TYR A O 1
ATOM 1389 N N . GLY A 1 187 ? 10.918 3.142 -16.062 1.00 80.50 187 GLY A N 1
ATOM 1390 C CA . GLY A 1 187 ? 10.383 2.395 -14.938 1.00 80.50 187 GLY A CA 1
ATOM 1391 C C . GLY A 1 187 ? 9.522 1.217 -15.386 1.00 80.50 187 GLY A C 1
ATOM 1392 O O . GLY A 1 187 ? 8.760 1.300 -16.351 1.00 80.50 187 GLY A O 1
ATOM 1393 N N . THR A 1 188 ? 9.598 0.127 -14.630 1.00 80.12 188 THR A N 1
ATOM 1394 C CA . THR A 1 188 ? 8.711 -1.030 -14.767 1.00 80.12 188 THR A CA 1
ATOM 1395 C C . THR A 1 188 ? 7.611 -1.000 -13.712 1.00 80.12 188 THR A C 1
ATOM 1397 O O . THR A 1 188 ? 7.627 -0.213 -12.757 1.00 80.12 188 THR A O 1
ATOM 1400 N N . ALA A 1 189 ? 6.602 -1.853 -13.889 1.00 67.94 189 ALA A N 1
ATOM 1401 C CA . ALA A 1 189 ? 5.689 -2.138 -12.793 1.00 67.94 189 ALA A CA 1
ATOM 1402 C C . ALA A 1 189 ? 6.494 -2.765 -11.633 1.00 67.94 189 ALA A C 1
ATOM 1404 O O . ALA A 1 189 ? 7.298 -3.657 -11.893 1.00 67.94 189 ALA A O 1
ATOM 1405 N N . PRO A 1 190 ? 6.293 -2.339 -10.373 1.00 57.75 190 PRO A N 1
ATOM 1406 C CA . PRO A 1 190 ? 6.989 -2.933 -9.232 1.00 57.75 190 PRO A CA 1
ATOM 1407 C C . PRO A 1 190 ? 6.847 -4.463 -9.216 1.00 57.75 190 PRO A C 1
ATOM 1409 O O . PRO A 1 190 ? 5.725 -4.964 -9.312 1.00 57.75 190 PRO A O 1
ATOM 1412 N N . GLY A 1 191 ? 7.963 -5.190 -9.100 1.00 57.91 191 GLY A N 1
ATOM 1413 C CA . GLY A 1 191 ? 7.995 -6.656 -9.193 1.00 57.91 191 GLY A CA 1
ATOM 1414 C C . GLY A 1 191 ? 8.119 -7.219 -10.616 1.00 57.91 191 GLY A C 1
ATOM 1415 O O . GLY A 1 191 ? 7.987 -8.429 -10.796 1.00 57.91 191 GLY A O 1
ATOM 1416 N N . HIS A 1 192 ? 8.340 -6.363 -11.617 1.00 65.81 192 HIS A N 1
ATOM 1417 C CA . HIS A 1 192 ? 8.634 -6.719 -13.010 1.00 65.81 192 HIS A CA 1
ATOM 1418 C C . HIS A 1 192 ? 9.982 -6.131 -13.456 1.00 65.81 192 HIS A C 1
ATOM 1420 O O . HIS A 1 192 ? 10.099 -5.589 -14.553 1.00 65.81 192 HIS A O 1
ATOM 1426 N N . GLU A 1 193 ? 10.982 -6.144 -12.580 1.00 70.75 193 GLU A N 1
ATOM 1427 C CA . GLU A 1 193 ? 12.343 -5.745 -12.930 1.00 70.75 193 GLU A CA 1
ATOM 1428 C C . GLU A 1 193 ? 12.979 -6.790 -13.872 1.00 70.75 193 GLU A C 1
ATOM 1430 O O . GLU A 1 193 ? 12.830 -7.996 -13.656 1.00 70.75 193 GLU A O 1
ATOM 1435 N N . SER A 1 194 ? 13.627 -6.305 -14.938 1.00 62.78 194 SER A N 1
ATOM 1436 C CA . SER A 1 194 ? 14.190 -7.099 -16.045 1.00 62.78 194 SER A CA 1
ATOM 1437 C C . SER A 1 194 ? 15.553 -7.720 -15.738 1.00 62.78 194 SER A C 1
ATOM 1439 O O . SER A 1 194 ? 16.325 -7.140 -14.941 1.00 62.78 194 SER A O 1
#

Organism: NCBI:txid39791

Sequence (194 aa):
MKKVFSRSLALAIMAAVNMNLAGCSSDTTNSATSSPAAADSSHGFTFENCGHEITVDGVPQKVLLVNRIGVVPTLYALGVLSDVHMRAGAFAPEYFASSPELKKKVDSIPNLTEKVDPTGHLQISKEEVVDGPNAFVKAYSGSVMSDLPLATADSPERYADIFRAAGLQDVSVTWLPEITTLDDTYGTAPGHES

Secondary structure (DSSP, 8-state):
----------------------------------------TT--EEEEETTEEEEE-SS-SSEEE---SSHHHHHHHTT-GGGEEEE-S---GGGGTT-HHHHHHHHHSPBS---B-TT--B---HHHHHH-TTHHHHHS-THHHHT-GGGG--SHHHHHHHHHHTT-SS------HHHHHHHHHH-PPTT---

Mean predicted aligned error: 17.35 Å

Nearest PDB structures (foldseek):
  1qoq-assembly1_B-2  TM=3.442E-01  e=6.698E+00  Salmonella enterica subsp. enterica serovar Typhimurium
  2j9z-assembly1_B-2  TM=3.478E-01  e=8.714E+00  Salmonella enterica subsp. enterica serovar Typhimurium

Radius of gyration: 37.28 Å; Cα contacts (8 Å, |Δi|>4): 140; chains: 1; bounding box: 58×99×122 Å